Protein AF-A0A662Q1C4-F1 (afdb_monomer_lite)

Foldseek 3Di:
DQDQLPFAADDPPDWFKFAAPPFDDDPNDTDRIDTDDRVLVVLLSVLLVLLLQLLVLLLVLLVVVHDDDLLLLLLLSLLSSVLSLPLLQDDDPDPQQDGDPSLLVSCVSSVVDPDDCVVPVVVSVVVSCCQRNPDCNSVVSCPRSSNVSSPDNSSSVSSVSLQRTAFCARDPPSSNHRVQVQLQVQLVVLLVVCVVVVHDSNVSSLSSSLSNQLQSQCSRPVVPRLVSSLSSQCSSCVVSDDPVSNVSSNVSSNPPD

Radius of gyration: 19.03 Å; chains: 1; bounding box: 41×47×47 Å

pLDDT: mean 90.85, std 8.41, range [37.75, 98.44]

Secondary structure (DSSP, 8-state):
-PPP--PPPB--SS--EEEEEEEEEETTEEEEEEE--HHHHHHHHHHHHHHHHHHHHHHHHHHTT-PPPHHHHHHHHHHHHHHHHHGGGS--SSTTTS--HHHHHHHHHTT---S-TTT-HHHHHHHHHHHHSSTTHHHHHHHSHHHHHHT-HHHHHHHHHHHHH-BS-SSTTGGGSBHHHHHHHHHHHHHHHHHHTT--HHHHHHHHHHHHHTTTTTTTBSTTHHHHHHHHHHHHHTTTS-HHHHHHHHHHHHT--

Structure (mmCIF, N/CA/C/O backbone):
data_AF-A0A662Q1C4-F1
#
_entry.id   AF-A0A662Q1C4-F1
#
loop_
_atom_site.group_PDB
_atom_site.id
_atom_site.type_symbol
_atom_site.label_atom_id
_atom_site.label_alt_id
_atom_site.label_comp_id
_atom_site.label_asym_id
_atom_site.label_entity_id
_atom_site.label_seq_id
_atom_site.pdbx_PDB_ins_code
_atom_site.Cartn_x
_atom_site.Cartn_y
_atom_site.Cartn_z
_atom_site.occupancy
_atom_site.B_iso_or_equiv
_atom_site.auth_seq_id
_atom_site.auth_comp_id
_atom_site.auth_asym_id
_atom_site.auth_atom_id
_atom_site.pdbx_PDB_model_num
ATOM 1 N N . MET A 1 1 ? 14.774 -6.579 16.254 1.00 37.75 1 MET A N 1
ATOM 2 C CA . MET A 1 1 ? 15.510 -6.759 14.983 1.00 37.75 1 MET A CA 1
ATOM 3 C C . MET A 1 1 ? 14.485 -7.086 13.918 1.00 37.75 1 MET A C 1
ATOM 5 O O . MET A 1 1 ? 13.978 -8.199 13.898 1.00 37.75 1 MET A O 1
ATOM 9 N N . THR A 1 2 ? 14.099 -6.107 13.109 1.00 49.38 2 THR A N 1
ATOM 10 C CA . THR A 1 2 ? 13.147 -6.303 12.013 1.00 49.38 2 THR A CA 1
ATOM 11 C C . THR A 1 2 ? 13.839 -7.125 10.930 1.00 49.38 2 THR A C 1
ATOM 13 O O . THR A 1 2 ? 14.855 -6.692 10.391 1.00 49.38 2 THR A O 1
ATOM 16 N N . SER A 1 3 ? 13.346 -8.332 10.647 1.00 60.41 3 SER A N 1
ATOM 17 C CA . SER A 1 3 ? 13.877 -9.162 9.561 1.00 60.41 3 SER A CA 1
ATOM 18 C C . SER A 1 3 ? 13.791 -8.390 8.242 1.00 60.41 3 SER A C 1
ATOM 20 O O . SER A 1 3 ? 12.725 -7.860 7.911 1.00 60.41 3 SER A O 1
ATOM 22 N N . SER A 1 4 ? 14.890 -8.315 7.494 1.00 77.00 4 SER A N 1
ATOM 23 C CA . SER A 1 4 ? 14.909 -7.710 6.161 1.00 77.00 4 SER A CA 1
ATOM 24 C C . SER A 1 4 ? 14.003 -8.476 5.195 1.00 77.00 4 SER A C 1
ATOM 26 O O . SER A 1 4 ? 13.903 -9.700 5.262 1.00 77.00 4 SER A O 1
ATOM 28 N N . LEU A 1 5 ? 13.348 -7.766 4.274 1.00 86.88 5 LEU A N 1
ATOM 29 C CA . LEU A 1 5 ? 12.582 -8.373 3.185 1.00 86.88 5 LEU A CA 1
ATOM 30 C C . LEU A 1 5 ? 13.548 -8.968 2.141 1.00 86.88 5 LEU A C 1
ATOM 32 O O . LEU A 1 5 ? 14.026 -8.270 1.245 1.00 86.88 5 LEU A O 1
ATOM 36 N N . GLU A 1 6 ? 13.842 -10.264 2.253 1.00 84.50 6 GLU A N 1
ATOM 37 C CA . GLU A 1 6 ? 14.818 -10.980 1.411 1.00 84.50 6 GLU A CA 1
ATOM 38 C C . GLU A 1 6 ? 14.226 -11.518 0.094 1.00 84.50 6 GLU A C 1
ATOM 40 O O . GLU A 1 6 ? 14.360 -12.694 -0.251 1.00 84.50 6 GLU A O 1
ATOM 45 N N . LEU A 1 7 ? 13.555 -10.661 -0.678 1.00 90.12 7 LEU A N 1
ATOM 46 C CA . LEU A 1 7 ? 13.079 -11.014 -2.019 1.00 90.12 7 LEU A CA 1
ATOM 47 C C . LEU A 1 7 ? 14.025 -10.474 -3.094 1.00 90.12 7 LEU A C 1
ATOM 49 O O . LEU A 1 7 ? 14.296 -9.274 -3.157 1.00 90.12 7 LEU A O 1
ATOM 53 N N . LYS A 1 8 ? 14.521 -11.371 -3.954 1.00 90.12 8 LYS A N 1
ATOM 54 C CA . LYS A 1 8 ? 15.346 -11.029 -5.123 1.00 90.12 8 LYS A CA 1
ATOM 55 C C . LYS A 1 8 ? 14.468 -10.814 -6.347 1.00 90.12 8 LYS A C 1
ATOM 57 O O . LYS A 1 8 ? 13.489 -11.536 -6.520 1.00 90.12 8 LYS A O 1
ATOM 62 N N . PHE A 1 9 ? 14.869 -9.880 -7.205 1.00 92.12 9 PHE A N 1
ATOM 63 C CA . PHE A 1 9 ? 14.233 -9.704 -8.503 1.00 92.12 9 PHE A CA 1
ATOM 64 C C . PHE A 1 9 ? 14.498 -10.912 -9.409 1.00 92.12 9 PHE A C 1
ATOM 66 O O . PHE A 1 9 ? 15.632 -11.385 -9.514 1.00 92.12 9 PHE A O 1
ATOM 73 N N . ARG A 1 10 ? 13.450 -11.412 -10.061 1.00 92.44 10 ARG A N 1
ATOM 74 C CA . ARG A 1 10 ? 13.498 -12.499 -11.037 1.00 92.44 10 ARG A CA 1
ATOM 75 C C . ARG A 1 10 ? 12.682 -12.107 -12.259 1.00 92.44 10 ARG A C 1
ATOM 77 O O . ARG A 1 10 ? 11.458 -11.993 -12.194 1.00 92.44 10 ARG A O 1
ATOM 84 N N . GLU A 1 11 ? 13.361 -11.932 -13.389 1.00 89.94 11 GLU A N 1
ATOM 85 C CA . GLU A 1 11 ? 12.675 -11.715 -14.659 1.00 89.94 11 GLU A CA 1
ATOM 86 C C . GLU A 1 11 ? 11.849 -12.962 -15.041 1.00 89.94 11 GLU A C 1
ATOM 88 O O . GLU A 1 11 ? 12.294 -14.099 -14.845 1.00 89.94 11 GLU A O 1
ATOM 93 N N . PRO A 1 12 ? 10.665 -12.791 -15.653 1.00 89.31 12 PRO A N 1
ATOM 94 C CA . PRO A 1 12 ? 9.790 -13.885 -16.071 1.00 89.31 12 PRO A CA 1
ATOM 95 C C . PRO A 1 12 ? 10.291 -14.600 -17.343 1.00 89.31 12 PRO A C 1
ATOM 97 O O . PRO A 1 12 ? 9.481 -15.102 -18.123 1.00 89.31 12 PRO A O 1
ATOM 100 N N . GLY A 1 13 ? 11.603 -14.656 -17.584 1.00 89.88 13 GLY A N 1
ATOM 101 C CA . GLY A 1 13 ? 12.217 -15.201 -18.803 1.00 89.88 13 GLY A CA 1
ATOM 102 C C . GLY A 1 13 ? 12.162 -14.275 -20.025 1.00 89.88 13 GLY A C 1
ATOM 103 O O . GLY A 1 13 ? 12.521 -14.698 -21.119 1.00 89.88 13 GLY A O 1
ATOM 104 N N . TYR A 1 14 ? 11.708 -13.035 -19.847 1.00 90.88 14 TYR A N 1
ATOM 105 C CA . TYR A 1 14 ? 11.741 -11.957 -20.833 1.00 90.88 14 TYR A CA 1
ATOM 106 C C . TYR A 1 14 ? 11.812 -10.603 -20.105 1.00 90.88 14 TYR A C 1
ATOM 108 O O . TYR A 1 14 ? 11.403 -10.528 -18.940 1.00 90.88 14 TYR A O 1
ATOM 116 N N . PRO A 1 15 ? 12.302 -9.532 -20.758 1.00 91.75 15 PRO A N 1
ATOM 117 C CA . PRO A 1 15 ? 12.381 -8.219 -20.132 1.00 91.75 15 PRO A CA 1
ATOM 118 C C . PRO A 1 15 ? 10.996 -7.670 -19.779 1.00 91.75 15 PRO A C 1
ATOM 120 O O . PRO A 1 15 ? 10.062 -7.743 -20.580 1.00 91.75 15 PRO A O 1
ATOM 123 N N . VAL A 1 16 ? 10.873 -7.076 -18.594 1.00 94.19 16 VAL A N 1
ATOM 124 C CA . VAL A 1 16 ? 9.636 -6.421 -18.154 1.00 94.19 16 VAL A CA 1
ATOM 125 C C . VAL A 1 16 ? 9.642 -4.968 -18.611 1.00 94.19 16 VAL A C 1
ATOM 127 O O . VAL A 1 16 ? 10.599 -4.235 -18.360 1.00 94.19 16 VAL A O 1
ATOM 130 N N . PHE A 1 17 ? 8.558 -4.541 -19.256 1.00 94.06 17 PHE A N 1
ATOM 131 C CA . PHE A 1 17 ? 8.381 -3.168 -19.717 1.00 94.06 17 PHE A CA 1
ATOM 132 C C . PHE A 1 17 ? 7.123 -2.548 -19.134 1.00 94.06 17 PHE A C 1
ATOM 134 O O . PHE A 1 17 ? 6.048 -3.140 -19.199 1.00 94.06 17 PHE A O 1
ATOM 141 N N . LYS A 1 18 ? 7.246 -1.307 -18.675 1.00 94.75 18 LYS A N 1
ATOM 142 C CA . LYS A 1 18 ? 6.131 -0.403 -18.433 1.00 94.75 18 LYS A CA 1
ATOM 143 C C . LYS A 1 18 ? 5.862 0.407 -19.698 1.00 94.75 18 LYS A C 1
ATOM 145 O O . LYS A 1 18 ? 6.743 1.137 -20.142 1.00 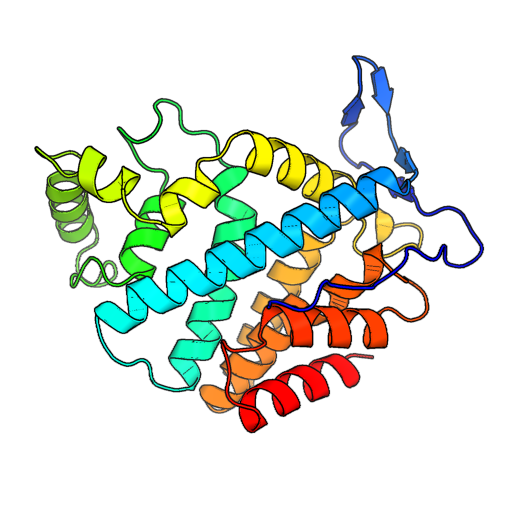94.75 18 LYS A O 1
ATOM 150 N N . GLY A 1 19 ? 4.652 0.312 -20.242 1.00 93.25 19 GLY A N 1
ATOM 151 C CA . GLY A 1 19 ? 4.190 1.216 -21.301 1.00 93.25 19 GLY A CA 1
ATOM 152 C C . GLY A 1 19 ? 3.576 2.499 -20.734 1.00 93.25 19 GLY A C 1
ATOM 153 O O . GLY A 1 19 ? 2.989 2.473 -19.645 1.00 93.25 19 GLY A O 1
ATOM 154 N N . PHE A 1 20 ? 3.671 3.601 -21.474 1.00 92.06 20 PHE A N 1
ATOM 155 C CA . PHE A 1 20 ? 3.078 4.892 -21.125 1.00 92.06 20 PHE A CA 1
ATOM 156 C C . PHE A 1 20 ? 2.020 5.304 -22.161 1.00 92.06 20 PHE A C 1
ATOM 158 O O . PHE A 1 20 ? 2.288 5.307 -23.356 1.00 92.06 20 PHE A O 1
ATOM 165 N N . ILE A 1 21 ? 0.807 5.655 -21.709 1.00 86.44 21 ILE A N 1
ATOM 166 C CA . ILE A 1 21 ? -0.245 6.225 -22.588 1.00 86.44 21 ILE A CA 1
ATOM 167 C C . ILE A 1 21 ? 0.070 7.685 -22.902 1.00 86.44 21 ILE A C 1
ATOM 169 O O . ILE A 1 21 ? -0.126 8.154 -24.018 1.00 86.44 21 ILE A O 1
ATOM 173 N N . VAL A 1 22 ? 0.532 8.409 -21.883 1.00 85.19 22 VAL A N 1
ATOM 174 C CA . VAL A 1 22 ? 1.002 9.785 -22.000 1.00 85.19 22 VAL A CA 1
ATOM 175 C C . VAL A 1 22 ? 2.525 9.731 -22.018 1.00 85.19 22 VAL A C 1
ATOM 177 O O . VAL A 1 22 ? 3.081 9.150 -21.083 1.00 85.19 22 VAL A O 1
ATOM 180 N N . PRO A 1 23 ? 3.199 10.311 -23.027 1.00 80.75 23 PRO A N 1
ATOM 181 C CA . PRO A 1 23 ? 4.646 10.204 -23.144 1.00 80.75 23 PRO A CA 1
ATOM 182 C C . PRO A 1 23 ? 5.352 10.679 -21.871 1.00 80.75 23 PRO A C 1
ATOM 184 O O . PRO A 1 23 ? 5.083 11.777 -21.372 1.00 80.75 23 PRO A O 1
ATOM 187 N N . TYR A 1 24 ? 6.239 9.844 -21.333 1.00 86.81 24 TYR A N 1
ATOM 188 C CA . TYR A 1 24 ? 6.950 10.127 -20.087 1.00 86.81 24 TYR A CA 1
ATOM 189 C C . TYR A 1 24 ? 8.315 10.739 -20.392 1.00 86.81 24 TYR A C 1
ATOM 191 O O . TYR A 1 24 ? 8.921 10.419 -21.412 1.00 86.81 24 TYR A O 1
ATOM 199 N N . ARG A 1 25 ? 8.810 11.636 -19.531 1.00 86.31 25 ARG A N 1
ATOM 200 C CA . ARG A 1 25 ? 10.106 12.294 -19.742 1.00 86.31 25 ARG A CA 1
ATOM 201 C C . ARG A 1 25 ? 11.152 11.803 -18.757 1.00 86.31 25 ARG A C 1
ATOM 203 O O . ARG A 1 25 ? 10.971 11.937 -17.552 1.00 86.31 25 ARG A O 1
ATOM 210 N N . VAL A 1 26 ? 12.277 11.316 -19.273 1.00 83.50 26 VAL A N 1
ATOM 211 C CA . VAL A 1 26 ? 13.442 10.911 -18.474 1.00 83.50 26 VAL A CA 1
ATOM 212 C C . VAL A 1 26 ? 14.668 11.625 -19.020 1.00 83.50 26 VAL A C 1
ATOM 214 O O . VAL A 1 26 ? 14.986 11.501 -20.194 1.00 83.50 26 VAL A O 1
ATOM 217 N N . GLY A 1 27 ? 15.341 12.422 -18.185 1.00 82.88 27 GLY A N 1
ATOM 218 C CA . GLY A 1 27 ? 16.543 13.153 -18.612 1.00 82.88 27 GLY A CA 1
ATOM 219 C C . GLY A 1 27 ? 16.304 14.158 -19.749 1.00 82.88 27 GLY A C 1
ATOM 220 O O . GLY A 1 27 ? 17.232 14.480 -20.478 1.00 82.88 27 GLY A O 1
ATOM 221 N N . GLY A 1 28 ? 15.067 14.638 -19.917 1.00 86.50 28 GLY A N 1
ATOM 222 C CA . GLY A 1 28 ? 14.677 15.534 -21.012 1.00 86.50 28 GLY A CA 1
ATOM 223 C C . GLY A 1 28 ? 14.211 14.821 -22.286 1.00 86.50 28 GLY A C 1
ATOM 224 O O . GLY A 1 28 ? 13.603 15.469 -23.136 1.00 86.50 28 GLY A O 1
ATOM 225 N N . GLU A 1 29 ? 14.405 13.506 -22.391 1.00 90.62 29 GLU A N 1
ATOM 226 C CA . GLU A 1 29 ? 13.944 12.699 -23.521 1.00 90.62 29 GLU A CA 1
ATOM 227 C C . GLU A 1 29 ? 12.539 12.153 -23.283 1.00 90.62 29 GLU A C 1
ATOM 229 O O . GLU A 1 29 ? 12.172 11.813 -22.158 1.00 90.62 29 GLU A O 1
ATOM 234 N N . VAL A 1 30 ? 11.752 12.075 -24.355 1.00 91.69 30 VAL A N 1
ATOM 235 C CA . VAL A 1 30 ? 10.405 11.504 -24.342 1.00 91.69 30 VAL A CA 1
ATOM 236 C C . VAL A 1 30 ? 10.500 10.007 -24.624 1.00 91.69 30 VAL A C 1
ATOM 238 O O . VAL A 1 30 ? 11.091 9.612 -25.626 1.00 91.69 30 VAL A O 1
ATOM 241 N N . ILE A 1 31 ? 9.906 9.187 -23.759 1.00 92.31 31 ILE A N 1
ATOM 242 C CA . ILE A 1 31 ? 9.870 7.729 -23.891 1.00 92.31 31 ILE A CA 1
ATOM 243 C C . ILE A 1 31 ? 8.430 7.201 -23.837 1.00 92.31 31 ILE A C 1
ATOM 245 O O . ILE A 1 31 ? 7.616 7.653 -23.028 1.00 92.31 31 ILE A O 1
ATOM 249 N N . ASP A 1 32 ? 8.141 6.197 -24.668 1.00 91.62 32 ASP A N 1
ATOM 250 C CA . ASP A 1 32 ? 6.830 5.522 -24.725 1.00 91.62 32 ASP A CA 1
ATOM 251 C C . ASP A 1 32 ? 6.783 4.250 -23.869 1.00 91.62 32 ASP A C 1
ATOM 253 O O . ASP A 1 32 ? 5.718 3.782 -23.460 1.00 91.62 32 ASP A O 1
ATOM 257 N N . ALA A 1 33 ? 7.950 3.687 -23.558 1.00 92.62 33 ALA A N 1
ATOM 258 C CA . ALA A 1 33 ? 8.083 2.555 -22.661 1.00 92.62 33 ALA A CA 1
ATOM 259 C C . ALA A 1 33 ? 9.401 2.614 -21.888 1.00 92.62 33 ALA A C 1
ATOM 261 O O . ALA A 1 33 ? 10.421 3.082 -22.394 1.00 92.62 33 ALA A O 1
ATOM 262 N N . LYS A 1 34 ? 9.388 2.083 -20.666 1.00 93.12 34 LYS A N 1
ATOM 263 C CA . LYS A 1 34 ? 10.576 1.899 -19.832 1.00 93.12 34 LYS A CA 1
ATOM 264 C C . LYS A 1 34 ? 10.756 0.424 -19.499 1.00 93.12 34 LYS A C 1
ATOM 266 O O . LYS A 1 34 ? 9.830 -0.222 -19.014 1.00 93.12 34 LYS A O 1
ATOM 271 N N . ARG A 1 35 ? 11.969 -0.096 -19.707 1.00 94.06 35 ARG A N 1
ATOM 272 C CA . ARG A 1 35 ? 12.378 -1.387 -19.142 1.00 94.06 35 ARG A CA 1
ATOM 273 C C . ARG A 1 35 ? 12.545 -1.244 -17.629 1.00 94.06 35 ARG A C 1
ATOM 275 O O . ARG A 1 35 ? 13.159 -0.280 -17.162 1.00 94.06 35 ARG A O 1
ATOM 282 N N . LEU A 1 36 ? 12.004 -2.203 -16.891 1.00 94.38 36 LEU A N 1
ATOM 283 C CA . LEU A 1 36 ? 12.211 -2.314 -15.456 1.00 94.38 36 LEU A CA 1
ATOM 284 C C . LEU A 1 36 ? 13.610 -2.878 -15.180 1.00 94.38 36 LEU A C 1
ATOM 286 O O . LEU A 1 36 ? 14.012 -3.877 -15.778 1.00 94.38 36 LEU A O 1
ATOM 290 N N . GLU A 1 37 ? 14.350 -2.223 -14.296 1.00 94.00 37 GLU A N 1
ATOM 291 C CA . GLU A 1 37 ? 15.721 -2.578 -13.930 1.00 94.00 37 GLU A CA 1
ATOM 292 C C . GLU A 1 37 ? 15.813 -2.897 -12.435 1.00 94.00 37 GLU A C 1
ATOM 294 O O . GLU A 1 37 ? 14.969 -2.490 -11.641 1.00 94.00 37 GLU A O 1
ATOM 299 N N . GLU A 1 38 ? 16.882 -3.572 -12.012 1.00 93.19 38 GLU A N 1
ATOM 300 C CA . GLU A 1 38 ? 17.069 -3.963 -10.607 1.00 93.19 38 GLU A CA 1
ATOM 301 C C . GLU A 1 38 ? 17.069 -2.761 -9.643 1.00 93.19 38 GLU A C 1
ATOM 303 O O . GLU A 1 38 ? 16.520 -2.842 -8.546 1.00 93.19 38 GLU A O 1
ATOM 308 N N . ARG A 1 39 ? 17.572 -1.599 -10.085 1.00 94.75 39 ARG A N 1
ATOM 309 C CA . ARG A 1 39 ? 17.504 -0.335 -9.326 1.00 94.75 39 ARG A CA 1
ATOM 310 C C . ARG A 1 39 ? 16.076 0.157 -9.063 1.00 94.75 39 ARG A C 1
ATOM 312 O O . ARG A 1 39 ? 15.827 0.814 -8.052 1.00 94.75 39 ARG A O 1
ATOM 319 N N . ASP A 1 40 ? 15.142 -0.146 -9.964 1.00 95.50 40 ASP A N 1
ATOM 320 C CA . ASP A 1 40 ? 13.730 0.198 -9.786 1.00 95.50 40 ASP A CA 1
ATOM 321 C C . ASP A 1 40 ? 13.107 -0.712 -8.715 1.00 95.50 40 ASP A C 1
ATOM 323 O O . ASP A 1 40 ? 12.288 -0.260 -7.915 1.00 95.50 40 ASP A O 1
ATOM 327 N N . ILE A 1 41 ? 13.555 -1.971 -8.642 1.00 95.94 41 ILE A N 1
ATOM 328 C CA . ILE A 1 41 ? 13.140 -2.923 -7.603 1.00 95.94 41 ILE A CA 1
ATOM 329 C C . ILE A 1 41 ? 13.725 -2.552 -6.241 1.00 95.94 41 ILE A C 1
ATOM 331 O O . ILE A 1 41 ? 13.029 -2.656 -5.234 1.00 95.94 41 ILE A O 1
ATOM 335 N N . GLU A 1 42 ? 14.967 -2.066 -6.192 1.00 95.88 42 GLU A N 1
ATOM 336 C CA . GLU A 1 42 ? 15.539 -1.529 -4.952 1.00 95.88 42 GLU A CA 1
ATOM 337 C C . GLU A 1 42 ? 14.753 -0.313 -4.462 1.00 95.88 42 GLU A C 1
ATOM 339 O O . GLU A 1 42 ? 14.358 -0.248 -3.300 1.00 95.88 42 GLU A O 1
ATOM 344 N N . THR A 1 43 ? 14.413 0.597 -5.379 1.00 97.00 43 THR A N 1
ATOM 345 C CA . THR A 1 43 ? 13.554 1.747 -5.069 1.00 97.00 43 THR A CA 1
ATOM 346 C C . THR A 1 43 ? 12.206 1.291 -4.506 1.00 97.00 43 THR A C 1
ATOM 348 O O . THR A 1 43 ? 11.746 1.829 -3.501 1.00 97.00 43 THR A O 1
ATOM 351 N N . PHE A 1 44 ? 11.593 0.265 -5.102 1.00 97.62 44 PHE A N 1
ATOM 352 C CA . PHE A 1 44 ? 10.350 -0.314 -4.597 1.00 97.62 44 PHE A CA 1
ATOM 353 C C .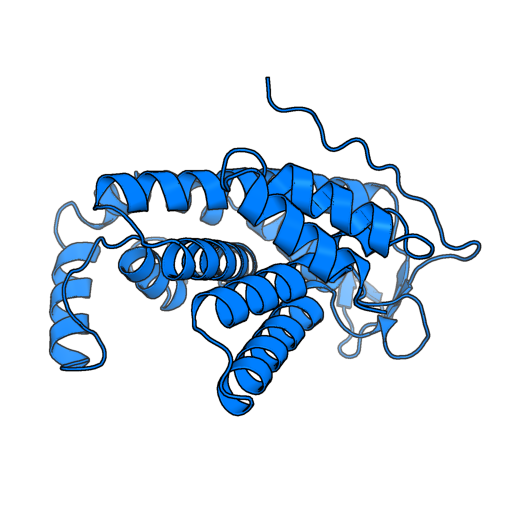 PHE A 1 44 ? 10.509 -0.938 -3.208 1.00 97.62 44 PHE A C 1
ATOM 355 O O . PHE A 1 44 ? 9.651 -0.747 -2.347 1.00 97.62 44 PHE A O 1
ATOM 362 N N . ARG A 1 45 ? 11.617 -1.637 -2.952 1.00 97.31 45 ARG A N 1
ATOM 363 C CA . ARG A 1 45 ? 11.904 -2.215 -1.637 1.00 97.31 45 ARG A CA 1
ATOM 364 C C . ARG A 1 45 ? 12.031 -1.132 -0.568 1.00 97.31 45 ARG A C 1
ATOM 366 O O . ARG A 1 45 ? 11.439 -1.269 0.498 1.00 97.31 45 ARG A O 1
ATOM 373 N N . GLU A 1 46 ? 12.735 -0.043 -0.858 1.00 96.88 46 GLU A N 1
ATOM 374 C CA . GLU A 1 46 ? 12.807 1.118 0.035 1.00 96.88 46 GLU A CA 1
ATOM 375 C C . GLU A 1 46 ? 11.423 1.728 0.300 1.00 96.88 46 GLU A C 1
ATOM 377 O O . GLU A 1 46 ? 11.096 2.041 1.445 1.00 96.88 46 GLU A O 1
ATOM 382 N N . VAL A 1 47 ? 10.576 1.839 -0.730 1.00 97.88 47 VAL A N 1
ATOM 383 C CA . VAL A 1 47 ? 9.185 2.295 -0.577 1.00 97.88 47 VAL A CA 1
ATOM 384 C C . VAL A 1 47 ? 8.392 1.364 0.345 1.00 97.88 47 VAL A C 1
ATOM 386 O O . VAL A 1 47 ? 7.665 1.858 1.203 1.00 97.88 47 VAL A O 1
ATOM 389 N N . LEU A 1 48 ? 8.557 0.041 0.243 1.00 98.06 48 LEU A N 1
ATOM 390 C CA . LEU A 1 48 ? 7.916 -0.915 1.157 1.00 98.06 48 LEU A CA 1
ATOM 391 C C . LEU A 1 48 ? 8.406 -0.761 2.606 1.00 98.06 48 LEU A C 1
ATOM 393 O O . LEU A 1 48 ? 7.589 -0.816 3.524 1.00 98.06 48 LEU A O 1
ATOM 397 N N . TYR A 1 49 ? 9.705 -0.518 2.826 1.00 97.38 49 TYR A N 1
ATOM 398 C CA . TYR A 1 49 ? 10.249 -0.195 4.156 1.00 97.38 49 TYR A CA 1
ATOM 399 C C . TYR A 1 49 ? 9.579 1.035 4.763 1.00 97.38 49 TYR A C 1
ATOM 401 O O . TYR A 1 49 ? 9.082 0.967 5.888 1.00 97.38 49 TYR A O 1
ATOM 409 N N . ARG A 1 50 ? 9.493 2.124 3.995 1.00 97.88 50 ARG A N 1
ATOM 410 C CA . ARG A 1 50 ? 8.842 3.364 4.438 1.00 97.88 50 ARG A CA 1
ATOM 411 C C . ARG A 1 50 ? 7.335 3.193 4.625 1.00 97.88 50 ARG A C 1
ATOM 413 O O . ARG A 1 50 ? 6.773 3.805 5.525 1.00 97.88 50 ARG A O 1
ATOM 420 N N . MET A 1 51 ? 6.691 2.336 3.829 1.00 98.38 51 MET A N 1
ATOM 421 C CA . MET A 1 51 ? 5.273 2.003 3.986 1.00 98.38 51 MET A CA 1
ATOM 422 C C . MET A 1 51 ? 5.022 1.287 5.309 1.00 98.38 51 MET A C 1
ATOM 424 O O . MET A 1 51 ? 4.125 1.678 6.047 1.00 98.38 51 MET A O 1
ATOM 428 N N . ARG A 1 52 ? 5.822 0.262 5.630 1.00 97.81 52 ARG A N 1
ATOM 429 C CA . ARG A 1 52 ? 5.697 -0.465 6.899 1.00 97.81 52 ARG A CA 1
ATOM 430 C C . ARG A 1 52 ? 5.905 0.465 8.092 1.00 97.81 52 ARG A C 1
ATOM 432 O O . ARG A 1 52 ? 5.104 0.434 9.019 1.00 97.81 52 ARG A O 1
ATOM 439 N N . GLU A 1 53 ? 6.952 1.289 8.046 1.00 97.62 53 GLU A N 1
ATOM 440 C CA . GLU A 1 53 ? 7.228 2.305 9.068 1.00 97.62 53 GLU A CA 1
ATOM 441 C C . GLU A 1 53 ? 6.023 3.238 9.238 1.00 97.62 53 GLU A C 1
ATOM 443 O O . GLU A 1 53 ? 5.485 3.354 10.332 1.00 97.62 53 GLU A O 1
ATOM 448 N N . PHE A 1 54 ? 5.519 3.816 8.146 1.00 98.25 54 PHE A N 1
ATOM 449 C CA . PHE A 1 54 ? 4.369 4.716 8.182 1.00 98.25 54 PHE A CA 1
ATOM 450 C C . PHE A 1 54 ? 3.106 4.065 8.758 1.00 98.25 54 PHE A C 1
ATOM 452 O O . PHE A 1 54 ? 2.446 4.660 9.604 1.00 98.25 54 PHE A O 1
ATOM 459 N N . VAL A 1 55 ? 2.760 2.854 8.313 1.00 98.31 55 VAL A N 1
ATOM 460 C CA . VAL A 1 55 ? 1.562 2.147 8.789 1.00 98.31 55 VAL A CA 1
ATOM 461 C C . VAL A 1 55 ? 1.685 1.819 10.279 1.00 98.31 55 VAL A C 1
ATOM 463 O O . VAL A 1 55 ? 0.711 1.993 11.009 1.00 98.31 55 VAL A O 1
ATOM 466 N N . SER A 1 56 ? 2.870 1.398 10.734 1.00 97.56 56 SER A N 1
ATOM 467 C CA . SER A 1 56 ? 3.144 1.151 12.155 1.00 97.56 56 SER A CA 1
ATOM 468 C C . SER A 1 56 ? 2.961 2.422 12.980 1.00 97.56 56 SER A C 1
ATOM 470 O O . SER A 1 56 ? 2.207 2.420 13.946 1.00 97.56 56 SER A O 1
ATOM 472 N N . GLU A 1 57 ? 3.576 3.526 12.555 1.00 97.12 57 GLU A N 1
ATOM 473 C CA . GLU A 1 57 ? 3.483 4.816 13.245 1.00 97.12 57 GLU A CA 1
ATOM 474 C C . GLU A 1 57 ? 2.044 5.354 13.261 1.00 97.12 57 GLU A C 1
ATOM 476 O O . GLU A 1 57 ? 1.593 5.901 14.264 1.00 97.12 57 GLU A O 1
ATOM 481 N N . CYS A 1 58 ? 1.282 5.174 12.176 1.00 96.50 58 CYS A N 1
ATOM 482 C CA . CYS A 1 58 ? -0.138 5.522 12.154 1.00 96.50 58 CYS A CA 1
ATOM 483 C C . CYS A 1 58 ? -0.936 4.716 13.180 1.00 96.50 58 CYS A C 1
ATOM 485 O O . CYS A 1 58 ? -1.795 5.278 13.860 1.00 96.50 58 CYS A O 1
ATOM 487 N N . LEU A 1 59 ? -0.688 3.408 13.257 1.00 95.88 59 LEU A N 1
ATOM 488 C CA . LEU A 1 59 ? -1.407 2.531 14.169 1.00 95.88 59 LEU A CA 1
ATOM 489 C C . LEU A 1 59 ? -1.070 2.866 15.624 1.00 95.88 59 LEU A C 1
ATOM 491 O O . LEU A 1 59 ? -1.991 2.985 16.424 1.00 95.88 59 LEU A O 1
ATOM 495 N N . ASP A 1 60 ? 0.202 3.096 15.945 1.00 94.62 60 ASP A N 1
ATOM 496 C CA . ASP A 1 60 ? 0.637 3.506 17.284 1.00 94.62 60 ASP A CA 1
ATOM 497 C C . ASP A 1 60 ? -0.047 4.815 17.714 1.00 94.62 60 ASP A C 1
ATOM 499 O O . ASP A 1 60 ? -0.698 4.866 18.757 1.00 94.62 60 ASP A O 1
ATOM 503 N N . GLU A 1 61 ? -0.007 5.846 16.861 1.00 93.12 61 GLU A N 1
ATOM 504 C CA . GLU A 1 61 ? -0.658 7.144 17.106 1.00 93.12 61 GLU A CA 1
ATOM 505 C C . GLU A 1 61 ? -2.179 7.037 17.300 1.00 93.12 61 GLU A C 1
ATOM 507 O O . GLU A 1 61 ? -2.779 7.797 18.072 1.00 93.12 61 GLU A O 1
ATOM 512 N N . ARG A 1 62 ? -2.825 6.110 16.582 1.00 92.25 62 ARG A N 1
ATOM 513 C CA . ARG A 1 62 ? -4.262 5.857 16.714 1.00 92.25 62 ARG A CA 1
ATOM 514 C C . ARG A 1 62 ? -4.579 5.099 17.998 1.00 92.25 62 ARG A C 1
ATOM 516 O O . ARG A 1 62 ? -5.548 5.447 18.670 1.00 92.25 62 ARG A O 1
ATOM 523 N N . MET A 1 63 ? -3.763 4.109 18.350 1.00 89.44 63 MET A N 1
ATOM 524 C CA . MET A 1 63 ? -3.934 3.290 19.551 1.00 89.44 63 MET A CA 1
ATOM 525 C C . MET A 1 63 ? -3.695 4.086 20.843 1.00 89.44 63 MET A C 1
ATOM 527 O O . MET A 1 63 ? -4.336 3.811 21.856 1.00 89.44 63 MET A O 1
ATOM 531 N N . GLU A 1 64 ? -2.856 5.128 20.807 1.00 85.88 64 GLU A N 1
ATOM 532 C CA . GLU A 1 64 ? -2.748 6.121 21.891 1.00 85.88 64 GLU A CA 1
ATOM 533 C C . GLU A 1 64 ? -4.072 6.862 22.150 1.00 85.88 64 GLU A C 1
ATOM 535 O O . GLU A 1 64 ? -4.339 7.293 23.271 1.00 85.88 64 GLU A O 1
ATOM 540 N N . SER A 1 65 ? -4.918 6.985 21.123 1.00 76.31 65 SER A N 1
ATOM 541 C CA . SER A 1 65 ? -6.210 7.680 21.193 1.00 76.31 65 SER A CA 1
ATOM 542 C C . SER A 1 65 ? -7.377 6.746 21.554 1.00 76.31 65 SER A C 1
ATOM 544 O O . SER A 1 65 ? -8.500 7.216 21.733 1.00 76.31 65 SER A O 1
ATOM 546 N N . GLY A 1 66 ? -7.145 5.431 21.663 1.00 81.31 66 GLY A N 1
ATOM 547 C CA . GLY A 1 66 ? -8.159 4.444 22.040 1.00 81.31 66 GLY A CA 1
ATOM 548 C C . GLY A 1 66 ? -7.952 3.068 21.403 1.00 81.31 66 GLY A C 1
ATOM 549 O O . GLY A 1 66 ? -7.072 2.863 20.576 1.00 81.31 66 GLY A O 1
ATOM 550 N N . GLN A 1 67 ? -8.786 2.100 21.785 1.00 83.62 67 GLN A N 1
ATOM 551 C CA . GLN A 1 67 ? -8.771 0.769 21.173 1.00 83.62 67 GLN A CA 1
ATOM 552 C C . GLN A 1 67 ? -9.599 0.750 19.886 1.00 83.62 67 GLN A C 1
ATOM 554 O O . GLN A 1 67 ? -10.683 1.328 19.829 1.00 83.62 67 GLN A O 1
ATOM 559 N N . LEU A 1 68 ? -9.097 0.040 18.877 1.00 88.81 68 LEU A N 1
ATOM 560 C CA . LEU A 1 68 ? -9.852 -0.313 17.679 1.00 88.81 68 LEU A CA 1
ATOM 561 C C . LEU A 1 68 ? -10.389 -1.733 17.817 1.00 88.81 68 LEU A C 1
ATOM 563 O O . LEU A 1 68 ? -9.668 -2.630 18.267 1.00 88.81 68 LEU A O 1
ATOM 567 N N . ASP A 1 69 ? -11.630 -1.950 17.391 1.00 93.00 69 ASP A N 1
ATOM 568 C CA . ASP A 1 69 ? -12.105 -3.311 17.182 1.00 93.00 69 ASP A CA 1
ATOM 569 C C . ASP A 1 69 ? -11.359 -3.977 16.001 1.00 93.00 69 ASP A C 1
ATOM 571 O O . ASP A 1 69 ? -10.707 -3.294 15.202 1.00 93.00 69 ASP A O 1
ATOM 575 N N . PRO A 1 70 ? -11.414 -5.316 15.872 1.00 93.81 70 PRO A N 1
ATOM 576 C CA . PRO A 1 70 ? -10.654 -6.031 14.848 1.00 93.81 70 PRO A CA 1
ATOM 577 C C . PRO A 1 70 ? -10.963 -5.618 13.400 1.00 93.81 70 PRO A C 1
ATOM 579 O O . PRO A 1 70 ? -10.056 -5.600 12.566 1.00 93.81 70 PRO A O 1
ATOM 582 N N . ALA A 1 71 ? -12.220 -5.302 13.074 1.00 95.94 71 ALA A N 1
ATOM 583 C CA . ALA A 1 71 ? -12.593 -4.909 11.716 1.00 95.94 71 ALA A CA 1
ATOM 584 C C . ALA A 1 71 ? -12.079 -3.498 11.411 1.00 95.94 71 ALA A C 1
ATOM 586 O O . ALA A 1 71 ? -11.441 -3.287 10.376 1.00 95.94 71 ALA A O 1
ATOM 587 N N . ASP A 1 72 ? -12.273 -2.571 12.347 1.00 94.81 72 ASP A N 1
ATOM 588 C CA . ASP A 1 72 ? -11.811 -1.192 12.216 1.00 94.81 72 ASP A CA 1
ATOM 589 C C . ASP A 1 72 ? -10.281 -1.101 12.183 1.00 94.81 72 ASP A C 1
ATOM 591 O O . ASP A 1 72 ? -9.731 -0.294 11.440 1.00 94.81 72 ASP A O 1
ATOM 595 N N . LYS A 1 73 ? -9.566 -1.977 12.900 1.00 96.38 73 LYS A N 1
ATOM 596 C CA . LYS A 1 73 ? -8.101 -2.075 12.825 1.00 96.38 73 LYS A CA 1
ATOM 597 C C . LYS A 1 73 ? -7.608 -2.481 11.432 1.00 96.38 73 LYS A C 1
ATOM 599 O O . LYS A 1 73 ? -6.644 -1.906 10.926 1.00 96.38 73 LYS A O 1
ATOM 604 N N . LEU A 1 74 ? -8.248 -3.468 10.806 1.00 97.50 74 LEU A N 1
ATOM 605 C CA . LEU A 1 74 ? -7.888 -3.926 9.458 1.00 97.50 74 LEU A CA 1
ATOM 606 C C . LEU A 1 74 ? -8.202 -2.868 8.396 1.00 97.50 74 LEU A C 1
ATOM 608 O O . LEU A 1 74 ? -7.373 -2.624 7.517 1.00 97.50 74 LEU A O 1
ATOM 612 N N . ASP A 1 75 ? -9.367 -2.222 8.500 1.00 96.62 75 ASP A N 1
ATOM 613 C CA . ASP A 1 75 ? -9.726 -1.090 7.645 1.00 96.62 75 ASP A CA 1
ATOM 614 C C . ASP A 1 75 ? -8.736 0.065 7.830 1.00 96.62 75 ASP A C 1
ATOM 616 O O . ASP A 1 75 ? -8.217 0.585 6.844 1.00 96.62 75 ASP A O 1
ATOM 620 N N . PHE A 1 76 ? -8.378 0.383 9.077 1.00 96.94 76 PHE A N 1
ATOM 621 C CA . PHE A 1 76 ? -7.409 1.423 9.398 1.00 96.94 76 PHE A CA 1
ATOM 622 C C . PHE A 1 76 ? -6.058 1.183 8.721 1.00 96.94 76 PHE A C 1
ATOM 624 O O . PHE A 1 76 ? -5.516 2.099 8.103 1.00 96.94 76 PHE A O 1
ATOM 631 N N . ILE A 1 77 ? -5.539 -0.047 8.783 1.00 98.06 77 ILE A N 1
ATOM 632 C CA . ILE A 1 77 ? -4.288 -0.432 8.117 1.00 98.06 77 ILE A CA 1
ATOM 633 C C . ILE A 1 77 ? -4.407 -0.272 6.595 1.00 98.06 77 ILE A C 1
ATOM 635 O O . ILE A 1 77 ? -3.504 0.283 5.963 1.00 98.06 77 ILE A O 1
ATOM 639 N N . ALA A 1 78 ? -5.511 -0.731 5.996 1.00 97.88 78 ALA A N 1
ATOM 640 C CA . ALA A 1 78 ? -5.743 -0.589 4.560 1.00 97.88 78 ALA A CA 1
ATOM 641 C C . ALA A 1 78 ? -5.790 0.891 4.135 1.00 97.88 78 ALA A C 1
ATOM 643 O O . ALA A 1 78 ? -5.172 1.265 3.136 1.00 97.88 78 ALA A O 1
ATOM 644 N N . ASP A 1 79 ? -6.461 1.740 4.913 1.00 97.50 79 ASP A N 1
ATOM 645 C CA . ASP A 1 79 ? -6.526 3.186 4.696 1.00 97.50 79 ASP A CA 1
ATOM 646 C C . ASP A 1 79 ? -5.160 3.863 4.856 1.00 97.50 79 ASP A C 1
ATOM 648 O O . ASP A 1 79 ? -4.779 4.681 4.016 1.00 97.50 79 ASP A O 1
ATOM 652 N N . SER A 1 80 ? -4.361 3.473 5.853 1.00 98.25 80 SER A N 1
ATOM 653 C CA . SER A 1 80 ? -2.987 3.961 6.008 1.00 98.25 80 SER A CA 1
ATOM 654 C C . SER A 1 80 ? -2.118 3.617 4.796 1.00 98.25 80 SER A C 1
ATOM 656 O O . SER A 1 80 ? -1.366 4.468 4.322 1.00 98.25 80 SER A O 1
ATOM 658 N N . ILE A 1 81 ? -2.253 2.417 4.221 1.00 98.44 81 ILE A N 1
ATOM 659 C CA . ILE A 1 81 ? -1.546 2.061 2.981 1.00 98.44 81 ILE A CA 1
ATOM 660 C C . ILE A 1 81 ? -1.971 2.989 1.832 1.00 98.44 81 ILE A C 1
ATOM 662 O O . ILE A 1 81 ? -1.117 3.502 1.107 1.00 98.44 81 ILE A O 1
ATOM 666 N N . VAL A 1 82 ? -3.270 3.265 1.674 1.00 97.38 82 VAL A N 1
ATOM 667 C CA . VAL A 1 82 ? -3.761 4.195 0.639 1.00 97.38 82 VAL A CA 1
ATOM 668 C C . VAL A 1 82 ? -3.203 5.601 0.847 1.00 97.38 82 VAL A C 1
ATOM 670 O O . VAL A 1 82 ? -2.745 6.227 -0.111 1.00 97.38 82 VAL A O 1
ATOM 673 N N . LEU A 1 83 ? -3.212 6.097 2.085 1.00 97.19 83 LEU A N 1
ATOM 674 C CA . LEU A 1 83 ? -2.700 7.422 2.421 1.00 97.19 83 LEU A CA 1
ATOM 675 C C . LEU A 1 83 ? -1.208 7.540 2.118 1.00 97.19 83 LEU A C 1
ATOM 677 O O . LEU A 1 83 ? -0.797 8.508 1.475 1.00 97.19 83 LEU A O 1
ATOM 681 N N . PHE A 1 84 ? -0.423 6.526 2.480 1.00 97.81 84 PHE A N 1
ATOM 682 C CA . PHE A 1 84 ? 0.995 6.445 2.142 1.00 97.81 84 PHE A CA 1
ATOM 683 C C . PHE A 1 84 ? 1.234 6.496 0.629 1.00 97.81 84 PHE A C 1
ATOM 685 O O . PHE A 1 84 ? 2.116 7.210 0.162 1.00 97.81 84 PHE A O 1
ATOM 692 N N . LEU A 1 85 ? 0.428 5.773 -0.155 1.00 96.62 85 LEU A N 1
ATOM 693 C CA . LEU A 1 85 ? 0.560 5.729 -1.614 1.00 96.62 85 LEU A CA 1
ATOM 694 C C . LEU A 1 85 ? 0.122 7.028 -2.311 1.00 96.62 85 LEU A C 1
ATOM 696 O O . LEU A 1 85 ? 0.444 7.223 -3.484 1.00 96.62 85 LEU A O 1
ATOM 700 N N . ARG A 1 86 ? -0.642 7.899 -1.639 1.00 94.88 86 ARG A N 1
ATOM 701 C CA . ARG A 1 86 ? -1.282 9.071 -2.262 1.00 94.88 86 ARG A CA 1
ATOM 702 C C . ARG A 1 86 ? -0.701 10.393 -1.792 1.00 94.88 86 ARG A C 1
ATOM 704 O O . ARG A 1 86 ? -0.441 11.246 -2.635 1.00 94.88 86 ARG A O 1
ATOM 711 N N . ILE A 1 87 ? -0.501 10.581 -0.489 1.00 94.44 87 ILE A N 1
ATOM 712 C CA . ILE A 1 87 ? -0.114 11.884 0.066 1.00 94.44 87 ILE A CA 1
ATOM 713 C C . ILE A 1 87 ? 1.222 12.392 -0.497 1.00 94.44 87 ILE A C 1
ATOM 715 O O . ILE A 1 87 ? 1.237 13.536 -0.953 1.00 94.44 87 ILE A O 1
ATOM 719 N N . PRO A 1 88 ? 2.311 11.596 -0.557 1.00 93.94 88 PRO A N 1
ATOM 720 C CA . PRO A 1 88 ? 3.597 12.091 -1.057 1.00 93.94 88 PRO A CA 1
ATOM 721 C C . PRO A 1 88 ? 3.560 12.511 -2.538 1.00 93.94 88 PRO A C 1
ATOM 723 O O . PRO A 1 88 ? 4.393 13.293 -2.988 1.00 93.94 88 PRO A O 1
ATOM 726 N N . LEU A 1 89 ? 2.571 12.030 -3.304 1.00 92.31 89 LEU A N 1
ATOM 727 C CA . LEU A 1 89 ? 2.379 12.384 -4.716 1.00 92.31 89 LEU A CA 1
ATOM 728 C C . LEU A 1 89 ? 1.596 13.693 -4.915 1.00 92.31 89 LEU A C 1
ATOM 730 O O . LEU A 1 89 ? 1.500 14.184 -6.040 1.00 92.31 89 LEU A O 1
ATOM 734 N N . ILE A 1 90 ? 1.020 14.266 -3.853 1.00 89.38 90 ILE A N 1
ATOM 735 C CA . ILE A 1 90 ? 0.254 15.514 -3.916 1.00 89.38 90 ILE A CA 1
ATOM 736 C C . ILE A 1 90 ? 1.133 16.651 -3.400 1.00 89.38 90 ILE A C 1
ATOM 738 O O . ILE A 1 90 ? 1.409 16.758 -2.206 1.00 89.38 90 ILE A O 1
ATOM 742 N N . ARG A 1 91 ? 1.556 17.534 -4.308 1.00 78.69 91 ARG A N 1
ATOM 743 C CA . ARG A 1 91 ? 2.361 18.707 -3.949 1.00 78.69 91 ARG A CA 1
ATOM 744 C C . ARG A 1 91 ? 1.503 19.761 -3.254 1.00 78.69 91 ARG A C 1
ATOM 746 O O . ARG A 1 91 ? 0.453 20.151 -3.762 1.00 78.69 91 ARG A O 1
ATOM 753 N N . GLU A 1 92 ? 1.983 20.251 -2.119 1.00 76.81 92 GLU A N 1
ATOM 754 C CA . GLU A 1 92 ? 1.392 21.394 -1.426 1.00 76.81 92 GLU A CA 1
ATOM 755 C C . GLU A 1 92 ? 1.974 22.697 -1.981 1.00 76.81 92 GLU A C 1
ATOM 757 O O . GLU A 1 92 ? 3.197 22.814 -2.062 1.00 76.81 92 GLU A O 1
ATOM 762 N N . PRO A 1 93 ? 1.141 23.699 -2.320 1.00 70.69 93 PRO A N 1
ATOM 763 C CA . PRO A 1 93 ? 1.640 25.017 -2.707 1.00 70.69 93 PRO A CA 1
ATOM 764 C C . PRO A 1 93 ? 2.471 25.677 -1.598 1.00 70.69 93 PRO A C 1
ATOM 766 O O . PRO A 1 93 ? 3.453 26.355 -1.883 1.00 70.69 93 PRO A O 1
ATOM 769 N N . ILE A 1 94 ? 2.075 25.471 -0.334 1.00 70.06 94 ILE A N 1
ATOM 770 C CA . ILE A 1 94 ? 2.778 25.955 0.859 1.00 70.06 94 ILE A CA 1
ATOM 771 C C . ILE A 1 94 ? 2.731 24.851 1.923 1.00 70.06 94 ILE A C 1
ATOM 773 O O . ILE A 1 94 ? 1.704 24.639 2.575 1.00 70.06 94 ILE A O 1
ATOM 777 N N . ALA A 1 95 ? 3.845 24.136 2.084 1.00 66.38 95 ALA A N 1
ATOM 778 C CA . ALA A 1 95 ? 3.927 22.969 2.955 1.00 66.38 95 ALA A CA 1
ATOM 779 C C . ALA A 1 95 ? 3.539 23.293 4.408 1.00 66.38 95 ALA A C 1
ATOM 781 O O . ALA A 1 95 ? 4.062 24.225 5.023 1.00 66.38 95 ALA A O 1
ATOM 782 N N . SER A 1 96 ? 2.652 22.475 4.984 1.00 61.44 96 SER A N 1
ATOM 783 C CA . SER A 1 96 ? 2.207 22.566 6.392 1.00 61.44 96 SER A CA 1
ATOM 784 C C . SER A 1 96 ? 1.512 23.873 6.821 1.00 61.44 96 SER A C 1
ATOM 786 O O . SER A 1 96 ? 1.257 24.044 8.009 1.00 61.44 96 SER A O 1
ATOM 788 N N . VAL A 1 97 ? 1.218 24.800 5.903 1.00 67.12 97 VAL A N 1
ATOM 789 C CA . VAL A 1 97 ? 0.397 25.996 6.193 1.00 67.12 97 VAL A CA 1
ATOM 790 C C . VAL A 1 97 ? -1.053 25.746 5.790 1.00 67.12 97 VAL A C 1
ATOM 792 O O . VAL A 1 97 ? -1.972 26.084 6.530 1.00 67.12 9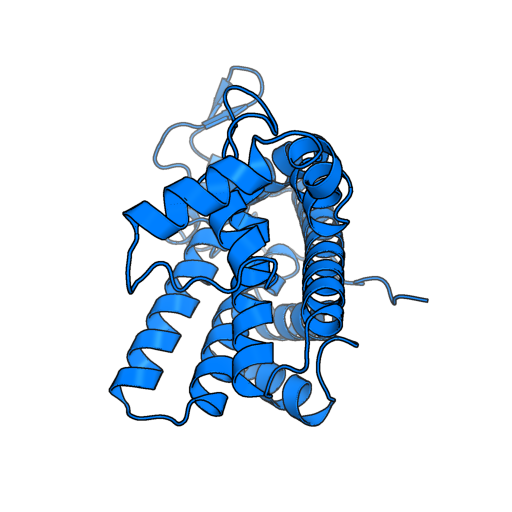7 VAL A O 1
ATOM 795 N N . ALA A 1 98 ? -1.247 25.099 4.641 1.00 73.12 98 ALA A N 1
ATOM 796 C CA . ALA A 1 98 ? -2.542 24.654 4.148 1.00 73.12 98 ALA A CA 1
ATOM 797 C C . ALA A 1 98 ? -2.439 23.157 3.800 1.00 73.12 98 ALA A C 1
ATOM 799 O O . ALA A 1 98 ? -2.004 22.827 2.693 1.00 73.12 98 ALA A O 1
ATOM 800 N N . PRO A 1 99 ? -2.757 22.244 4.740 1.00 77.38 99 PRO A N 1
ATOM 801 C CA . PRO A 1 99 ? -2.667 20.811 4.479 1.00 77.38 99 PRO A CA 1
ATOM 802 C C . PRO A 1 99 ? -3.598 20.409 3.332 1.00 77.38 99 PRO A C 1
ATOM 804 O O . PRO A 1 99 ? -4.727 20.897 3.231 1.00 77.38 99 PRO A O 1
ATOM 807 N N . THR A 1 100 ? -3.150 19.486 2.479 1.00 84.25 100 THR A N 1
ATOM 808 C CA . THR A 1 100 ? -4.034 18.907 1.449 1.00 84.25 100 THR A CA 1
ATOM 809 C C . THR A 1 100 ? -5.230 18.186 2.082 1.00 84.25 100 THR A C 1
ATOM 811 O O . THR A 1 100 ? -5.086 17.642 3.180 1.00 84.25 100 THR A O 1
ATOM 814 N N . PRO A 1 101 ? -6.368 18.042 1.373 1.00 85.25 101 PRO A N 1
ATOM 815 C CA . PRO A 1 101 ? -7.500 17.246 1.854 1.00 85.25 101 PRO A CA 1
ATOM 816 C C . PRO A 1 101 ? -7.121 15.830 2.314 1.00 85.25 101 PRO A C 1
ATOM 818 O O . PRO A 1 101 ? -7.706 15.316 3.259 1.00 85.25 101 PRO A O 1
ATOM 821 N N . MET A 1 102 ? -6.100 15.212 1.708 1.00 88.88 102 MET A N 1
ATOM 822 C CA . MET A 1 102 ? -5.614 13.894 2.132 1.00 88.88 102 MET A CA 1
ATOM 823 C C . MET A 1 102 ? -4.863 13.935 3.469 1.00 88.88 102 MET A C 1
ATOM 825 O O . MET A 1 102 ? -4.997 13.011 4.263 1.00 88.88 102 MET A O 1
ATOM 829 N N . LYS A 1 103 ? -4.112 15.005 3.764 1.00 88.31 103 LYS A N 1
ATOM 830 C CA . LYS A 1 103 ? -3.500 15.198 5.091 1.00 88.31 103 LYS A CA 1
ATOM 831 C C . LYS A 1 103 ? -4.546 15.539 6.156 1.00 88.31 103 LYS A C 1
ATOM 833 O O . LYS A 1 103 ? -4.407 15.096 7.292 1.00 88.31 103 LYS A O 1
ATOM 838 N N . ILE A 1 104 ? -5.604 16.268 5.786 1.00 85.81 104 ILE A N 1
ATOM 839 C CA . ILE A 1 104 ? -6.777 16.495 6.650 1.00 85.81 104 ILE A CA 1
ATOM 840 C C . ILE A 1 104 ? -7.429 15.154 6.993 1.00 85.81 104 ILE A C 1
ATOM 842 O O . ILE A 1 104 ? -7.595 14.830 8.167 1.00 85.81 104 ILE A O 1
ATOM 846 N N . TYR A 1 105 ? -7.723 14.345 5.973 1.00 88.69 105 TYR A N 1
ATOM 847 C CA . TYR A 1 105 ? -8.282 13.011 6.161 1.00 88.69 105 TYR A CA 1
ATOM 848 C C . TYR A 1 105 ? -7.360 12.119 6.996 1.00 88.69 105 TYR A C 1
ATOM 850 O O . TYR A 1 105 ? -7.844 11.429 7.880 1.00 88.69 105 TYR A O 1
ATOM 858 N N . MET A 1 106 ? -6.038 12.184 6.805 1.00 91.69 106 MET A N 1
ATOM 859 C CA . MET A 1 106 ? -5.090 11.446 7.643 1.00 91.69 106 MET A CA 1
ATOM 860 C C . MET A 1 106 ? -5.184 11.842 9.121 1.00 91.69 106 MET A C 1
ATOM 862 O O . MET A 1 106 ? -5.186 10.968 9.977 1.00 91.69 106 MET A O 1
ATOM 866 N N . LEU A 1 107 ? -5.283 13.131 9.450 1.00 89.25 107 LEU A N 1
ATOM 867 C CA . LEU A 1 107 ? -5.426 13.561 10.846 1.00 89.25 107 LEU A CA 1
ATOM 868 C C . LEU A 1 107 ? -6.746 13.103 11.473 1.00 89.25 107 LEU A C 1
ATOM 870 O O . LEU A 1 107 ? -6.765 12.710 12.640 1.00 89.25 107 LEU A O 1
ATOM 874 N N . TYR A 1 108 ? -7.831 13.152 10.699 1.00 87.50 108 TYR A N 1
ATOM 875 C CA . TYR A 1 108 ? -9.116 12.590 11.104 1.00 87.50 108 TYR A CA 1
ATOM 876 C C . TYR A 1 108 ? -9.004 11.076 11.331 1.00 87.50 108 TYR A C 1
ATOM 878 O O . TYR A 1 108 ? -9.406 10.580 12.378 1.00 87.50 108 TYR A O 1
ATOM 886 N N . HIS A 1 109 ? -8.363 10.362 10.401 1.00 89.19 109 HIS A N 1
ATOM 887 C CA . HIS A 1 109 ? -8.113 8.921 10.471 1.00 89.19 109 HIS A CA 1
ATOM 888 C C . HIS A 1 109 ? -7.326 8.539 11.728 1.00 89.19 109 HIS A C 1
ATOM 890 O O . HIS A 1 109 ? -7.693 7.606 12.433 1.00 89.19 109 HIS A O 1
ATOM 896 N N . LEU A 1 110 ? -6.302 9.324 12.078 1.00 91.50 110 LEU A N 1
ATOM 897 C CA . LEU A 1 110 ? -5.519 9.178 13.312 1.00 91.50 110 LEU A CA 1
ATOM 898 C C . LEU A 1 110 ? -6.320 9.468 14.597 1.00 91.50 110 LEU A C 1
ATOM 900 O O . LEU A 1 110 ? -5.796 9.275 15.691 1.00 91.50 110 LEU A O 1
ATOM 904 N N . GLY A 1 111 ? -7.570 9.927 14.494 1.00 87.00 111 GLY A N 1
ATOM 905 C CA . GLY A 1 111 ? -8.416 10.251 15.640 1.00 87.00 111 GLY A CA 1
ATOM 906 C C . GLY A 1 111 ? -8.017 11.536 16.356 1.00 87.00 111 GLY A C 1
ATOM 907 O O . GLY A 1 111 ? -8.269 11.669 17.547 1.00 87.00 111 GLY A O 1
ATOM 908 N N . LYS A 1 112 ? -7.372 12.484 15.664 1.00 83.75 112 LYS A N 1
ATOM 909 C CA . LYS A 1 112 ? -7.001 13.782 16.260 1.00 83.75 112 LYS A CA 1
ATOM 910 C C . LYS A 1 112 ? -8.170 14.788 16.279 1.00 83.75 112 LYS A C 1
ATOM 912 O O . LYS A 1 112 ? -7.997 15.932 16.711 1.00 83.75 112 LYS A O 1
ATOM 917 N N . PHE A 1 113 ? -9.338 14.363 15.798 1.00 79.19 113 PHE A N 1
ATOM 918 C CA . PHE A 1 113 ? -10.577 15.130 15.694 1.00 79.19 113 PHE A CA 1
ATOM 919 C C . PHE A 1 113 ? -11.758 14.228 16.056 1.00 79.19 113 PHE A C 1
ATOM 921 O O . PHE A 1 113 ? -11.838 13.103 15.563 1.00 79.19 113 PHE A O 1
ATOM 928 N N . ASP A 1 114 ? -12.651 14.732 16.905 1.00 74.75 114 ASP A N 1
ATOM 929 C CA . ASP A 1 114 ? -13.833 14.002 17.389 1.00 74.75 114 ASP A CA 1
ATOM 930 C C . ASP A 1 114 ? -15.081 14.332 16.554 1.00 74.75 114 ASP A C 1
ATOM 932 O O . ASP A 1 114 ? -16.099 13.642 16.608 1.00 74.75 114 ASP A O 1
ATOM 936 N N . GLU A 1 115 ? -15.017 15.411 15.777 1.00 78.94 115 GLU A N 1
ATOM 937 C CA . GLU A 1 115 ? -16.110 15.904 14.960 1.00 78.94 115 GLU A CA 1
ATOM 938 C C . GLU A 1 115 ? -16.386 14.976 13.771 1.00 78.94 115 GLU A C 1
ATOM 940 O O . GLU A 1 115 ? -15.477 14.577 13.043 1.00 78.94 115 GLU A O 1
ATOM 945 N N . ASN A 1 116 ? -17.662 14.666 13.528 1.00 78.19 116 ASN A N 1
ATOM 946 C CA . ASN A 1 116 ? -18.067 13.885 12.366 1.00 78.19 116 ASN A CA 1
ATOM 947 C C . ASN A 1 116 ? -18.237 14.805 11.140 1.00 78.19 116 ASN A C 1
ATOM 949 O O . ASN A 1 116 ? -19.218 15.555 11.087 1.00 78.19 116 ASN A O 1
ATOM 953 N N . PRO A 1 117 ? -17.360 14.718 10.120 1.00 76.75 117 PRO A N 1
ATOM 954 C CA . PRO A 1 117 ? -17.434 15.587 8.947 1.00 76.75 117 PRO A CA 1
ATOM 955 C C . PRO A 1 117 ? -18.699 15.367 8.103 1.00 76.75 117 PRO A C 1
ATOM 957 O O . PRO A 1 117 ? -19.010 16.201 7.260 1.00 76.75 117 PRO A O 1
ATOM 960 N N . LEU A 1 118 ? -19.433 14.264 8.302 1.00 79.69 118 LEU A N 1
ATOM 961 C CA . LEU A 1 118 ? -20.686 13.979 7.594 1.00 79.69 118 LEU A CA 1
ATOM 962 C C . LEU A 1 118 ? -21.911 14.646 8.233 1.00 79.69 118 LEU A C 1
ATOM 964 O O . LEU A 1 118 ? -22.948 14.734 7.579 1.00 79.69 118 LEU A O 1
ATOM 968 N N . GLN A 1 119 ? -21.822 15.075 9.496 1.00 84.62 119 GLN A N 1
ATOM 969 C CA . GLN A 1 119 ? -22.934 15.730 10.191 1.00 84.62 119 GLN A CA 1
ATOM 970 C C . GLN A 1 119 ? -22.981 17.229 9.891 1.00 84.62 119 GLN A C 1
ATOM 972 O O . GLN A 1 119 ? -24.025 17.727 9.478 1.00 84.62 119 GLN A O 1
ATOM 977 N N . ASP A 1 120 ? -21.851 17.921 10.051 1.00 86.19 120 ASP A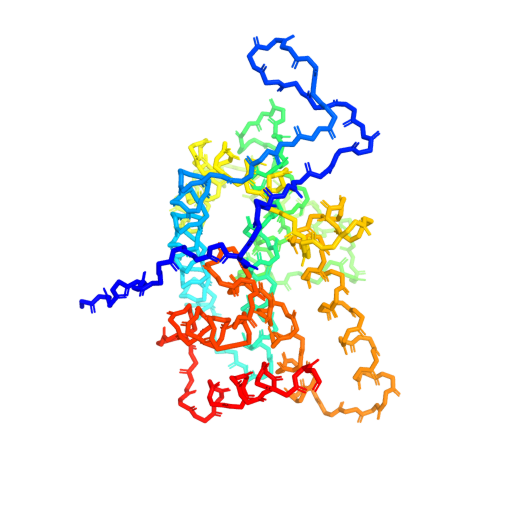 N 1
ATOM 978 C CA . ASP A 1 120 ? -21.700 19.331 9.684 1.00 86.19 120 ASP A CA 1
ATOM 979 C C . ASP A 1 120 ? -20.308 19.571 9.065 1.00 86.19 120 ASP A C 1
ATOM 981 O O . ASP A 1 120 ? -19.319 19.785 9.776 1.00 86.19 120 ASP A O 1
ATOM 985 N N . PRO A 1 121 ? -20.202 19.522 7.724 1.00 83.75 121 PRO A N 1
ATOM 986 C CA . PRO A 1 121 ? -18.936 19.733 7.030 1.00 83.75 121 PRO A CA 1
ATOM 987 C C . PRO A 1 121 ? -18.346 21.135 7.242 1.00 83.75 121 PRO A C 1
ATOM 989 O O . PRO A 1 121 ? -17.124 21.296 7.206 1.00 83.75 121 PRO A O 1
ATOM 992 N N . CYS A 1 122 ? -19.194 22.153 7.427 1.00 84.88 122 CYS A N 1
ATOM 993 C CA . CYS A 1 122 ? -18.758 23.538 7.588 1.00 84.88 122 CYS A CA 1
ATOM 994 C C . CYS A 1 122 ? -18.162 23.752 8.979 1.00 84.88 122 CYS A C 1
ATOM 996 O O . CYS A 1 122 ? -17.051 24.273 9.086 1.00 84.88 122 CYS A O 1
ATOM 998 N N . GLU A 1 123 ? -18.852 23.286 10.022 1.00 84.81 123 GLU A N 1
ATOM 999 C CA . GLU A 1 123 ? -18.354 23.340 11.398 1.00 84.81 123 GLU A CA 1
ATOM 1000 C C . GLU A 1 123 ? -17.066 22.518 11.553 1.00 84.81 123 GLU A C 1
ATOM 1002 O O . GLU A 1 123 ? -16.098 22.987 12.159 1.00 84.81 123 GLU A O 1
ATOM 1007 N N . PHE A 1 124 ? -17.015 21.321 10.952 1.00 84.50 124 PHE A N 1
ATOM 1008 C CA . PHE A 1 124 ? -15.800 20.505 10.916 1.00 84.50 124 PHE A CA 1
ATOM 1009 C C . PHE A 1 124 ? -14.632 21.280 10.300 1.00 84.50 124 PHE A C 1
ATOM 1011 O O . PHE A 1 124 ? -13.557 21.348 10.895 1.00 84.50 124 PHE A O 1
ATOM 1018 N N . ALA A 1 125 ? -14.835 21.887 9.126 1.00 82.19 125 ALA A N 1
ATOM 1019 C CA . ALA A 1 125 ? -13.788 22.637 8.444 1.00 82.19 125 ALA A CA 1
ATOM 1020 C C . ALA A 1 125 ? -13.309 23.830 9.283 1.00 82.19 125 ALA A C 1
ATOM 1022 O O . ALA A 1 125 ? -12.103 24.020 9.431 1.00 82.19 125 ALA A O 1
ATOM 1023 N N . GLU A 1 126 ? -14.223 24.605 9.869 1.00 83.38 126 GLU A N 1
ATOM 1024 C CA . GLU A 1 126 ? -13.875 25.762 10.698 1.00 83.38 126 GLU A CA 1
ATOM 1025 C C . GLU A 1 126 ? -13.034 25.356 11.916 1.00 83.38 126 GLU A C 1
ATOM 1027 O O . GLU A 1 126 ? -11.952 25.909 12.136 1.00 83.38 126 GLU A O 1
ATOM 1032 N N . LYS A 1 127 ? -13.473 24.338 12.666 1.00 81.81 127 LYS A N 1
ATOM 1033 C CA . LYS A 1 127 ? -12.733 23.825 13.829 1.00 81.81 127 LYS A CA 1
ATOM 1034 C C . LYS A 1 127 ? -11.397 23.218 13.433 1.00 81.81 127 LYS A C 1
ATOM 1036 O O . LYS A 1 127 ? -10.384 23.475 14.089 1.00 81.81 127 LYS A O 1
ATOM 1041 N N . PHE A 1 128 ? -11.375 22.450 12.346 1.00 82.38 128 PHE A N 1
ATOM 1042 C CA . PHE A 1 128 ? -10.160 21.850 11.820 1.00 82.38 128 PHE A CA 1
ATOM 1043 C C . PHE A 1 128 ? -9.135 22.927 11.463 1.00 82.38 128 PHE A C 1
ATOM 1045 O O . PHE A 1 128 ? -8.026 22.908 11.994 1.00 82.38 128 PHE A O 1
ATOM 1052 N N . TYR A 1 129 ? -9.494 23.898 10.618 1.00 80.62 129 TYR A N 1
ATOM 1053 C CA . TYR A 1 129 ? -8.579 24.970 10.226 1.00 80.62 129 TYR A CA 1
ATOM 1054 C C . TYR A 1 129 ? -8.189 25.841 11.422 1.00 80.62 129 TYR A C 1
ATOM 1056 O O . TYR A 1 129 ? -7.024 26.215 11.540 1.00 80.62 129 TYR A O 1
ATOM 1064 N N . GLY A 1 130 ? -9.104 26.090 12.361 1.00 81.50 130 GLY A N 1
ATOM 1065 C CA . GLY A 1 130 ? -8.793 26.767 13.618 1.00 81.50 130 GLY A CA 1
ATOM 1066 C C . GLY A 1 130 ? -7.727 26.038 14.443 1.00 81.50 130 GLY A C 1
ATOM 1067 O O . GLY A 1 130 ? -6.828 26.678 14.984 1.00 81.50 130 GLY A O 1
ATOM 1068 N N . ARG A 1 131 ? -7.773 24.701 14.503 1.00 80.19 131 ARG A N 1
ATOM 1069 C CA . ARG A 1 131 ? -6.809 23.878 15.254 1.00 80.19 131 ARG A CA 1
ATOM 1070 C C . ARG A 1 131 ? -5.489 23.686 14.513 1.00 80.19 131 ARG A C 1
ATOM 1072 O O . ARG A 1 131 ? -4.431 23.763 15.127 1.00 80.19 131 ARG A O 1
ATOM 1079 N N . VAL A 1 132 ? -5.552 23.433 13.209 1.00 80.19 132 VAL A N 1
ATOM 1080 C CA . VAL A 1 132 ? -4.399 23.089 12.366 1.00 80.19 132 VAL A CA 1
ATOM 1081 C C . VAL A 1 132 ? -3.622 24.316 11.918 1.00 80.19 132 VAL A C 1
ATOM 1083 O O . VAL A 1 132 ? -2.398 24.282 11.927 1.00 80.19 132 VAL A O 1
ATOM 1086 N N . CYS A 1 133 ? -4.303 25.401 11.554 1.00 79.38 133 CYS A N 1
ATOM 1087 C CA . CYS A 1 133 ? -3.666 26.654 11.141 1.00 79.38 133 CYS A CA 1
ATOM 1088 C C . CYS A 1 133 ? -3.547 27.661 12.298 1.00 79.38 133 CYS A C 1
ATOM 1090 O O . CYS A 1 133 ? -2.917 28.706 12.139 1.00 79.38 133 CYS A O 1
ATOM 1092 N N . GLY A 1 134 ? -4.149 27.365 13.455 1.00 80.44 134 GLY A N 1
ATOM 1093 C CA . GLY A 1 134 ? -4.028 28.170 14.666 1.00 80.44 134 GLY A CA 1
ATOM 1094 C C . GLY A 1 134 ? -2.648 28.092 15.318 1.00 80.44 134 GLY A C 1
ATOM 1095 O O . GLY A 1 134 ? -1.753 27.359 14.900 1.00 80.44 134 GLY A O 1
ATOM 1096 N N . LYS A 1 135 ? -2.461 28.866 16.389 1.00 77.75 135 LYS A N 1
ATOM 1097 C CA . LYS A 1 135 ? -1.172 28.977 17.085 1.00 77.75 135 LYS A CA 1
ATOM 1098 C C . LYS A 1 135 ? -0.737 27.620 17.666 1.00 77.75 135 LYS A C 1
ATOM 1100 O O . LYS A 1 135 ? -1.409 27.099 18.549 1.00 77.75 135 LYS A O 1
ATOM 1105 N N . GLY A 1 136 ? 0.397 27.084 17.205 1.00 81.31 136 GLY A N 1
ATOM 1106 C CA . GLY A 1 136 ? 0.961 25.804 17.660 1.00 81.31 136 GLY A CA 1
ATOM 1107 C C . GLY A 1 136 ? 0.438 24.562 16.926 1.00 81.31 136 GLY A C 1
ATOM 1108 O O . GLY A 1 136 ? 0.999 23.481 17.094 1.00 81.31 136 GLY A O 1
ATOM 1109 N N . GLY A 1 137 ? -0.611 24.701 16.107 1.00 83.19 137 GLY A N 1
ATOM 1110 C CA . GLY A 1 137 ? -1.175 23.617 15.297 1.00 83.19 137 GLY A CA 1
ATOM 1111 C C . GLY A 1 137 ? -0.212 23.089 14.229 1.00 83.19 137 GLY A C 1
ATOM 1112 O O . GLY A 1 137 ? 0.030 21.879 14.188 1.00 83.19 137 GLY A O 1
ATOM 1113 N N . PRO A 1 138 ? 0.396 23.964 13.401 1.00 81.75 138 PRO A N 1
ATOM 1114 C CA . PRO A 1 138 ? 1.345 23.540 12.379 1.00 81.75 138 PRO A CA 1
ATOM 1115 C C . PRO A 1 138 ? 2.561 22.832 12.975 1.00 81.75 138 PRO A C 1
ATOM 1117 O O . PRO A 1 138 ? 3.022 21.834 12.426 1.00 81.75 138 PRO A O 1
ATOM 1120 N N . GLU A 1 139 ? 3.077 23.325 14.104 1.00 84.75 139 GLU A N 1
ATOM 1121 C CA . GLU A 1 139 ? 4.190 22.704 14.822 1.00 84.75 139 GLU A CA 1
ATOM 1122 C C . GLU A 1 139 ? 3.796 21.320 15.343 1.00 84.75 139 GLU A C 1
ATOM 1124 O O . GLU A 1 139 ? 4.493 20.351 15.058 1.00 84.75 139 GLU A O 1
ATOM 1129 N N . TYR A 1 140 ? 2.648 21.200 16.016 1.00 85.19 140 TYR A N 1
ATOM 1130 C CA . TYR A 1 140 ? 2.141 19.916 16.502 1.00 85.19 140 TYR A CA 1
ATOM 1131 C C . TYR A 1 140 ? 2.031 18.872 15.381 1.00 85.19 140 TYR A C 1
ATOM 1133 O O . TYR A 1 140 ? 2.518 17.753 15.523 1.00 85.19 140 TYR A O 1
ATOM 1141 N N . ILE A 1 141 ? 1.448 19.247 14.240 1.00 85.19 141 ILE A N 1
ATOM 1142 C CA . ILE A 1 141 ? 1.250 18.337 13.105 1.00 85.19 141 ILE A CA 1
ATOM 1143 C C . ILE A 1 141 ? 2.578 17.907 12.488 1.00 85.19 141 ILE A C 1
ATOM 1145 O O . ILE A 1 141 ? 2.746 16.734 12.163 1.00 85.19 141 ILE A O 1
ATOM 1149 N N . ARG A 1 142 ? 3.531 18.835 12.336 1.00 83.88 142 ARG A N 1
ATOM 1150 C CA . ARG A 1 142 ? 4.875 18.513 11.832 1.00 83.88 142 ARG A CA 1
ATOM 1151 C C . ARG A 1 142 ? 5.628 17.565 12.759 1.00 83.88 142 ARG A C 1
ATOM 1153 O O . ARG A 1 142 ? 6.477 16.817 12.281 1.00 83.88 142 ARG A O 1
ATOM 1160 N N . GLU A 1 143 ? 5.332 17.589 14.056 1.00 88.62 143 GLU A N 1
ATOM 1161 C CA . GLU A 1 143 ? 5.981 16.714 15.027 1.00 88.62 143 GLU A CA 1
ATOM 1162 C C . GLU A 1 143 ? 5.437 15.279 15.031 1.00 88.62 143 GLU A C 1
ATOM 1164 O O . GLU A 1 143 ? 6.176 14.373 15.431 1.00 88.62 143 GLU A O 1
ATOM 1169 N N . LEU A 1 144 ? 4.221 15.048 14.515 1.00 90.00 144 LEU A N 1
ATOM 1170 C CA . LEU A 1 144 ? 3.642 13.707 14.388 1.00 90.00 144 LEU A CA 1
ATOM 1171 C C . LEU A 1 144 ? 4.533 12.805 13.521 1.00 90.00 144 LEU A C 1
ATOM 1173 O O . LEU A 1 144 ? 4.886 13.142 12.385 1.00 90.00 144 LEU A O 1
ATOM 1177 N N . ARG A 1 145 ? 4.860 11.616 14.038 1.00 93.38 145 ARG A N 1
ATOM 1178 C CA . ARG A 1 145 ? 5.780 10.670 13.383 1.00 93.38 145 ARG A CA 1
ATOM 1179 C C . ARG A 1 145 ? 5.327 10.279 11.965 1.00 93.38 145 ARG A C 1
ATOM 1181 O O . ARG A 1 145 ? 6.139 10.426 11.046 1.00 93.38 145 ARG A O 1
ATOM 1188 N N . PRO A 1 146 ? 4.045 9.932 11.714 1.00 94.31 146 PRO A N 1
ATOM 1189 C CA . PRO A 1 146 ? 3.570 9.655 10.358 1.00 94.31 146 PRO A CA 1
ATOM 1190 C C . PRO A 1 146 ? 3.751 10.837 9.396 1.00 94.31 146 PRO A C 1
ATOM 1192 O O . PRO A 1 146 ? 4.132 10.640 8.243 1.00 94.31 146 PRO A O 1
ATOM 1195 N N . PHE A 1 147 ? 3.534 12.074 9.866 1.00 91.50 147 PHE A N 1
ATOM 1196 C CA . PHE A 1 147 ? 3.671 13.288 9.052 1.00 91.50 147 PHE A CA 1
ATOM 1197 C C . PHE A 1 147 ? 5.108 13.539 8.606 1.00 91.50 147 PHE A C 1
ATOM 1199 O O . PHE A 1 147 ? 5.320 13.974 7.472 1.00 91.50 147 PHE A O 1
ATOM 1206 N N . LYS A 1 148 ? 6.093 13.251 9.462 1.00 91.75 148 LYS A N 1
ATOM 1207 C CA . LYS A 1 148 ? 7.513 13.362 9.102 1.00 91.75 148 LYS A CA 1
ATOM 1208 C C . LYS A 1 148 ? 7.875 12.416 7.960 1.00 91.75 148 LYS A C 1
ATOM 1210 O O . LYS A 1 148 ? 8.614 12.813 7.065 1.00 91.75 148 LYS A O 1
ATOM 1215 N N . ILE A 1 149 ? 7.314 11.204 7.950 1.00 94.81 149 ILE A N 1
ATOM 1216 C CA . ILE A 1 149 ? 7.567 10.208 6.899 1.00 94.81 149 ILE A CA 1
ATOM 1217 C C . ILE A 1 149 ? 6.984 10.668 5.560 1.00 94.81 149 ILE A C 1
ATOM 1219 O O . ILE A 1 149 ? 7.705 10.725 4.569 1.00 94.81 149 ILE A O 1
ATOM 1223 N N . ILE A 1 150 ? 5.699 11.039 5.516 1.00 92.81 150 ILE A N 1
ATOM 1224 C CA . ILE A 1 150 ? 5.033 11.442 4.259 1.00 92.81 150 ILE A CA 1
ATOM 1225 C C . ILE A 1 150 ? 5.438 12.830 3.746 1.00 92.81 150 ILE A C 1
ATOM 1227 O O . ILE A 1 150 ? 5.093 13.182 2.620 1.00 92.81 150 ILE A O 1
ATOM 1231 N N . SER A 1 151 ? 6.139 13.625 4.556 1.00 89.12 151 SER A N 1
ATOM 1232 C CA . SER A 1 151 ? 6.672 14.933 4.148 1.00 89.12 151 SER A CA 1
ATOM 1233 C C . SER A 1 151 ? 8.126 14.859 3.662 1.00 89.12 151 SER A C 1
ATOM 1235 O O . SER A 1 151 ? 8.691 15.885 3.294 1.00 89.12 151 SER A O 1
ATOM 1237 N N . ASP A 1 152 ? 8.737 13.672 3.656 1.00 91.31 152 ASP A N 1
ATOM 1238 C CA . ASP A 1 152 ? 10.088 13.442 3.144 1.00 91.31 152 ASP A CA 1
ATOM 1239 C C . ASP A 1 152 ? 10.114 13.510 1.607 1.00 91.31 152 ASP A C 1
ATOM 1241 O O . ASP A 1 152 ? 9.577 12.641 0.918 1.00 91.31 152 ASP A O 1
ATOM 1245 N N . GLU A 1 153 ? 10.784 14.521 1.053 1.00 90.50 153 GLU A N 1
ATOM 1246 C CA . GLU A 1 153 ? 10.908 14.710 -0.399 1.00 90.50 153 GLU A CA 1
ATOM 1247 C C . GLU A 1 153 ? 11.541 13.500 -1.101 1.00 90.50 153 GLU A C 1
ATOM 1249 O O . GLU A 1 153 ? 11.151 13.151 -2.218 1.00 90.50 153 GLU A O 1
ATOM 1254 N N . ARG A 1 154 ? 12.466 12.795 -0.433 1.00 94.12 154 ARG A N 1
ATOM 1255 C CA . ARG A 1 154 ? 13.105 11.597 -0.999 1.00 94.12 154 ARG A CA 1
ATOM 1256 C C . ARG A 1 154 ? 12.109 10.457 -1.153 1.00 94.12 154 ARG A C 1
ATOM 1258 O O . ARG A 1 154 ? 12.213 9.684 -2.107 1.00 94.12 154 ARG A O 1
ATOM 1265 N N . LEU A 1 155 ? 11.150 10.340 -0.231 1.00 95.56 155 LEU A N 1
ATOM 1266 C CA . LEU A 1 155 ? 10.061 9.377 -0.358 1.00 95.56 155 LEU A CA 1
ATOM 1267 C C . LEU A 1 155 ? 9.179 9.739 -1.553 1.00 95.56 155 LEU A C 1
ATOM 1269 O O . LEU A 1 155 ? 8.877 8.853 -2.348 1.00 95.56 155 LEU A O 1
ATOM 1273 N N . SER A 1 156 ? 8.817 11.013 -1.714 1.00 93.94 156 SER A N 1
ATOM 1274 C CA . SER A 1 156 ? 7.997 11.471 -2.841 1.00 93.94 156 SER A CA 1
ATOM 1275 C C . SER A 1 156 ? 8.629 11.123 -4.189 1.00 93.94 156 SER A C 1
ATOM 1277 O O . SER A 1 156 ? 7.960 10.542 -5.041 1.00 93.94 156 SER A O 1
ATOM 1279 N N . GLU A 1 157 ? 9.930 11.373 -4.366 1.00 93.94 157 GLU A N 1
ATOM 1280 C CA . GLU A 1 157 ? 10.653 11.015 -5.596 1.00 93.94 157 GLU A CA 1
ATOM 1281 C C . GLU A 1 157 ? 10.678 9.500 -5.860 1.00 93.94 157 GLU A C 1
ATOM 1283 O O . GLU A 1 157 ? 10.521 9.049 -6.998 1.00 93.94 157 GLU A O 1
ATOM 1288 N N . LYS A 1 158 ? 10.903 8.689 -4.818 1.00 96.62 158 LYS A N 1
ATOM 1289 C CA . LYS A 1 158 ? 10.931 7.222 -4.936 1.00 96.62 158 LYS A CA 1
ATOM 1290 C C . LYS A 1 158 ? 9.544 6.662 -5.237 1.00 96.62 158 LYS A C 1
ATOM 1292 O O . LYS A 1 158 ? 9.409 5.802 -6.106 1.00 96.62 158 LYS A O 1
ATOM 1297 N N . LEU A 1 159 ? 8.518 7.175 -4.564 1.00 96.56 159 LEU A N 1
ATOM 1298 C CA . LEU A 1 159 ? 7.135 6.764 -4.761 1.00 96.56 159 LEU A CA 1
ATOM 1299 C C . LEU A 1 159 ? 6.631 7.166 -6.149 1.00 96.56 159 LEU A C 1
ATOM 1301 O O . LEU A 1 159 ? 5.969 6.360 -6.798 1.00 96.56 159 LEU A O 1
ATOM 1305 N N . GLU A 1 160 ? 6.997 8.356 -6.637 1.00 94.38 160 GLU A N 1
ATOM 1306 C CA . GLU A 1 160 ? 6.717 8.794 -8.007 1.00 94.38 160 GLU A CA 1
ATOM 1307 C C . GLU A 1 160 ? 7.323 7.815 -9.021 1.00 94.38 160 GLU A C 1
ATOM 1309 O O . GLU A 1 160 ? 6.616 7.316 -9.900 1.00 94.38 160 GLU A O 1
ATOM 1314 N N . LYS A 1 161 ? 8.604 7.453 -8.860 1.00 94.25 161 LYS A N 1
ATOM 1315 C CA . LYS A 1 161 ? 9.251 6.444 -9.715 1.00 94.25 161 LYS A CA 1
ATOM 1316 C C . LYS A 1 161 ? 8.510 5.114 -9.672 1.00 94.25 161 LYS A C 1
ATOM 1318 O O . LYS A 1 161 ? 8.217 4.561 -10.725 1.00 94.25 161 LYS A O 1
ATOM 1323 N N . CYS A 1 162 ? 8.160 4.605 -8.493 1.00 96.12 162 CYS A N 1
ATOM 1324 C CA . CYS A 1 162 ? 7.402 3.358 -8.386 1.00 96.12 162 CYS A CA 1
ATOM 1325 C C . CYS A 1 162 ? 6.026 3.452 -9.063 1.00 96.12 162 CYS A C 1
ATOM 1327 O O . CYS A 1 162 ? 5.647 2.534 -9.787 1.00 96.12 162 CYS A O 1
ATOM 1329 N N . TRP A 1 163 ? 5.316 4.571 -8.892 1.00 94.50 163 TRP A N 1
ATOM 1330 C CA . TRP A 1 163 ? 4.011 4.819 -9.507 1.00 94.50 163 TRP A CA 1
ATOM 1331 C C . TRP A 1 163 ? 4.072 4.812 -11.037 1.00 94.50 163 TRP A C 1
ATOM 1333 O O . TRP A 1 163 ? 3.163 4.321 -11.706 1.00 94.50 163 TRP A O 1
ATOM 1343 N N . PHE A 1 164 ? 5.141 5.358 -11.613 1.00 92.12 164 PHE A N 1
ATOM 1344 C CA . PHE A 1 164 ? 5.292 5.383 -13.062 1.00 92.12 164 PHE A CA 1
ATOM 1345 C C . PHE A 1 164 ? 5.935 4.121 -13.620 1.00 92.12 164 PHE A C 1
ATOM 1347 O O . PHE A 1 164 ? 5.577 3.741 -14.726 1.00 92.12 164 PHE A O 1
ATOM 1354 N N . TYR A 1 165 ? 6.854 3.464 -12.909 1.00 94.12 165 TYR A N 1
ATOM 1355 C CA . TYR A 1 165 ? 7.708 2.414 -13.480 1.00 94.12 165 TYR A CA 1
ATOM 1356 C C . TYR A 1 165 ? 7.219 0.997 -13.221 1.00 94.12 165 TYR A C 1
ATOM 1358 O O . TYR A 1 165 ? 7.590 0.106 -13.980 1.00 94.12 165 TYR A O 1
ATOM 1366 N N . LEU A 1 166 ? 6.399 0.765 -12.194 1.00 95.69 166 LEU A N 1
ATOM 1367 C CA . LEU A 1 166 ? 5.944 -0.580 -11.848 1.00 95.69 166 LEU A CA 1
ATOM 1368 C C . LEU A 1 166 ? 4.643 -0.914 -12.589 1.00 95.69 166 LEU A C 1
ATOM 1370 O O . LEU A 1 166 ? 3.586 -0.358 -12.269 1.00 95.69 166 LEU A O 1
ATOM 1374 N N . PRO A 1 167 ? 4.674 -1.819 -13.583 1.00 95.81 167 PRO A N 1
ATOM 1375 C CA . PRO A 1 167 ? 3.451 -2.260 -14.224 1.00 95.81 167 PRO A CA 1
ATOM 1376 C C . PRO A 1 167 ? 2.668 -3.205 -13.306 1.00 95.81 167 PRO A C 1
ATOM 1378 O O . PRO A 1 167 ? 3.251 -4.001 -12.564 1.00 95.81 167 PRO A O 1
ATOM 1381 N N . ALA A 1 168 ? 1.340 -3.165 -13.417 1.00 94.00 168 ALA A N 1
ATOM 1382 C CA . ALA A 1 168 ? 0.449 -4.101 -12.735 1.00 94.00 168 ALA A CA 1
ATOM 1383 C C . ALA A 1 168 ? 0.599 -5.545 -13.247 1.00 94.00 168 ALA A C 1
ATOM 1385 O O . ALA A 1 168 ? 0.295 -6.491 -12.529 1.00 94.00 168 ALA A O 1
ATOM 1386 N N . ASP A 1 169 ? 1.059 -5.738 -14.482 1.00 91.75 169 ASP A N 1
ATOM 1387 C CA . ASP A 1 169 ? 1.255 -7.044 -15.118 1.00 91.75 169 ASP A CA 1
ATOM 1388 C C . ASP A 1 169 ? 2.289 -6.909 -16.250 1.00 91.75 169 ASP A C 1
ATOM 1390 O O . ASP A 1 169 ? 2.568 -5.805 -16.711 1.00 91.75 169 ASP A O 1
ATOM 1394 N N . THR A 1 170 ? 2.885 -8.006 -16.706 1.00 90.19 170 THR A N 1
ATOM 1395 C CA . THR A 1 170 ? 3.939 -7.980 -17.733 1.00 90.19 170 THR A CA 1
ATOM 1396 C C . THR A 1 170 ? 3.412 -8.122 -19.158 1.00 90.19 170 THR A C 1
ATOM 1398 O O . THR A 1 170 ? 4.160 -7.883 -20.107 1.00 90.19 170 THR A O 1
ATOM 1401 N N . ARG A 1 171 ? 2.148 -8.522 -19.336 1.00 88.50 171 ARG A N 1
ATOM 1402 C CA . ARG A 1 171 ? 1.547 -8.749 -20.656 1.00 88.50 171 ARG A CA 1
ATOM 1403 C C . ARG A 1 171 ? 1.254 -7.430 -21.386 1.00 88.50 171 ARG A C 1
ATOM 1405 O O . ARG A 1 171 ? 0.919 -6.438 -20.730 1.00 88.50 171 ARG A O 1
ATOM 1412 N N . PRO A 1 172 ? 1.313 -7.413 -22.733 1.00 80.38 172 PRO A N 1
ATOM 1413 C CA . PRO A 1 172 ? 0.952 -6.237 -23.524 1.00 80.38 172 PRO A CA 1
ATOM 1414 C C . PRO A 1 172 ? -0.473 -5.759 -23.228 1.00 80.38 172 PRO A C 1
ATOM 1416 O O . PRO A 1 172 ? -1.414 -6.548 -23.293 1.00 80.38 172 PRO A O 1
ATOM 1419 N N . GLY A 1 173 ? -0.627 -4.471 -22.920 1.00 81.12 173 GLY A N 1
ATOM 1420 C CA . GLY A 1 173 ? -1.893 -3.860 -22.508 1.00 81.12 173 GLY A CA 1
ATOM 1421 C C . GLY A 1 173 ? -1.929 -3.657 -20.992 1.00 81.12 173 GLY A C 1
ATOM 1422 O O . GLY A 1 173 ? -1.767 -2.525 -20.538 1.00 81.12 173 GLY A O 1
ATOM 1423 N N . PRO A 1 174 ? -2.061 -4.717 -20.176 1.00 81.44 174 PRO A N 1
ATOM 1424 C CA . PRO A 1 174 ? -1.979 -4.615 -18.719 1.00 81.44 174 PRO A CA 1
ATOM 1425 C C . PRO A 1 174 ? -0.691 -3.960 -18.190 1.00 81.44 174 PRO A C 1
ATOM 1427 O O . PRO A 1 174 ? -0.733 -3.272 -17.170 1.00 81.44 174 PRO A O 1
ATOM 1430 N N . ASN A 1 175 ? 0.425 -4.059 -18.916 1.00 89.00 175 ASN A N 1
ATOM 1431 C CA . ASN A 1 175 ? 1.684 -3.381 -18.586 1.00 89.00 175 ASN A CA 1
ATOM 1432 C C . ASN A 1 175 ? 1.644 -1.838 -18.682 1.00 89.00 175 ASN A C 1
ATOM 1434 O O . ASN A 1 175 ? 2.579 -1.129 -18.288 1.00 89.00 175 ASN A O 1
ATOM 1438 N N . ILE A 1 176 ? 0.543 -1.293 -19.188 1.00 91.25 176 ILE A N 1
ATOM 1439 C CA . ILE A 1 176 ? 0.252 0.137 -19.237 1.00 91.25 176 ILE A CA 1
ATOM 1440 C C . ILE A 1 176 ? -0.412 0.612 -17.931 1.00 91.25 176 ILE A C 1
ATOM 1442 O O . ILE A 1 176 ? -0.284 1.780 -17.555 1.00 91.25 176 ILE A O 1
ATOM 1446 N N . THR A 1 177 ? -1.014 -0.290 -17.160 1.00 91.44 177 THR A N 1
ATOM 1447 C CA . THR A 1 177 ? -1.579 0.036 -15.845 1.00 91.44 177 THR A CA 1
ATOM 1448 C C . THR A 1 177 ? -0.481 0.043 -14.781 1.00 91.44 177 THR A C 1
ATOM 1450 O O . THR A 1 177 ? 0.419 -0.796 -14.795 1.00 91.44 177 THR A O 1
ATOM 1453 N N . ASN A 1 178 ? -0.530 1.012 -13.867 1.00 92.31 178 ASN A N 1
ATOM 1454 C CA . ASN A 1 178 ? 0.359 1.081 -12.703 1.00 92.31 178 ASN A CA 1
ATOM 1455 C C . ASN A 1 178 ? -0.094 0.097 -11.613 1.00 92.31 178 ASN A C 1
ATOM 1457 O O . ASN A 1 178 ? -1.289 0.008 -11.320 1.00 92.31 178 ASN A O 1
ATOM 1461 N N . LEU A 1 179 ? 0.865 -0.571 -10.970 1.00 96.31 179 LEU A N 1
ATOM 1462 C CA . LEU A 1 179 ? 0.622 -1.496 -9.865 1.00 96.31 179 LEU A CA 1
ATOM 1463 C C . LEU A 1 179 ? -0.202 -0.861 -8.732 1.00 96.31 179 LEU A C 1
ATOM 1465 O O . LEU A 1 179 ? -1.207 -1.430 -8.323 1.00 96.31 179 LEU A O 1
ATOM 1469 N N . PHE A 1 180 ? 0.156 0.331 -8.246 1.00 96.56 180 PHE A N 1
ATOM 1470 C CA . PHE A 1 180 ? -0.556 0.935 -7.105 1.00 96.56 180 PHE A CA 1
ATOM 1471 C C . PHE A 1 180 ? -1.996 1.349 -7.440 1.00 96.56 180 PHE A C 1
ATOM 1473 O O . PHE A 1 180 ? -2.892 1.243 -6.602 1.00 96.56 180 PHE A O 1
ATOM 1480 N N . ALA A 1 181 ? -2.248 1.777 -8.677 1.00 94.81 181 ALA A N 1
ATOM 1481 C CA . ALA A 1 181 ? -3.600 2.065 -9.147 1.00 94.81 181 ALA A CA 1
ATOM 1482 C C . ALA A 1 181 ? -4.437 0.779 -9.244 1.00 94.81 181 ALA A C 1
ATOM 1484 O O . ALA A 1 181 ? -5.590 0.766 -8.821 1.00 94.81 181 ALA A O 1
ATOM 1485 N N . HIS A 1 182 ? -3.840 -0.313 -9.733 1.00 95.94 182 HIS A N 1
ATOM 1486 C CA . HIS A 1 182 ? -4.470 -1.636 -9.762 1.00 95.94 182 HIS A CA 1
ATOM 1487 C C . HIS A 1 182 ? -4.838 -2.126 -8.358 1.00 95.94 182 HIS A C 1
ATOM 1489 O O . HIS A 1 182 ? -5.978 -2.529 -8.133 1.00 95.94 182 HIS A O 1
ATOM 1495 N N . LEU A 1 183 ? -3.911 -2.036 -7.403 1.00 97.38 183 LEU A N 1
ATOM 1496 C CA . LEU A 1 183 ? -4.135 -2.468 -6.020 1.00 97.38 183 LEU A CA 1
ATOM 1497 C C . LEU A 1 183 ? -5.253 -1.672 -5.341 1.00 97.38 183 LEU A C 1
ATOM 1499 O O . LEU A 1 183 ? -6.173 -2.257 -4.770 1.00 97.38 183 LEU A O 1
ATOM 1503 N N . THR A 1 184 ? -5.217 -0.340 -5.448 1.00 97.19 184 THR A N 1
ATOM 1504 C CA . THR A 1 184 ? -6.231 0.519 -4.818 1.00 97.19 184 THR A CA 1
ATOM 1505 C C . THR A 1 184 ? -7.616 0.319 -5.433 1.00 97.19 184 THR A C 1
ATOM 1507 O O . THR A 1 184 ? -8.595 0.200 -4.696 1.00 97.19 184 THR A O 1
ATOM 1510 N N . LEU A 1 185 ? -7.711 0.196 -6.762 1.00 97.00 185 LEU A N 1
ATOM 1511 C CA . LEU A 1 185 ? -8.976 -0.079 -7.447 1.00 97.00 185 LEU A CA 1
ATOM 1512 C C . LEU A 1 185 ? -9.521 -1.475 -7.118 1.00 97.00 185 LEU A C 1
ATOM 1514 O O . LEU A 1 185 ? -10.700 -1.611 -6.798 1.00 97.00 185 LEU A O 1
ATOM 1518 N N . THR A 1 186 ? -8.673 -2.506 -7.151 1.00 96.88 186 THR A N 1
ATOM 1519 C CA . THR A 1 186 ? -9.079 -3.887 -6.842 1.00 96.88 186 THR A CA 1
ATOM 1520 C C . THR A 1 186 ? -9.549 -4.012 -5.396 1.00 96.88 186 THR A C 1
ATOM 1522 O O . THR A 1 186 ? -10.551 -4.677 -5.133 1.00 96.88 186 THR A O 1
ATOM 1525 N N . SER A 1 187 ? -8.885 -3.330 -4.459 1.00 98.00 187 SER A N 1
ATOM 1526 C CA . SER A 1 187 ? -9.308 -3.273 -3.057 1.00 98.00 187 SER A CA 1
ATOM 1527 C C . SER A 1 187 ? -10.673 -2.597 -2.889 1.00 98.00 187 SER A C 1
ATOM 1529 O O . SER A 1 187 ? -11.543 -3.148 -2.214 1.00 98.00 187 SER A O 1
ATOM 1531 N N . ALA A 1 188 ? -10.908 -1.468 -3.567 1.00 97.81 188 ALA A N 1
ATOM 1532 C CA . ALA A 1 188 ? -12.198 -0.776 -3.537 1.00 97.81 188 ALA A CA 1
ATOM 1533 C C . ALA A 1 188 ? -13.336 -1.627 -4.132 1.00 97.81 188 ALA A C 1
ATOM 1535 O O . ALA A 1 188 ? -14.410 -1.725 -3.539 1.00 97.81 188 ALA A O 1
ATOM 1536 N N . ILE A 1 189 ? -13.094 -2.292 -5.268 1.00 98.06 189 ILE A N 1
ATOM 1537 C CA . ILE A 1 189 ? -14.065 -3.208 -5.889 1.00 98.06 189 ILE A CA 1
ATOM 1538 C C . ILE A 1 189 ? -14.350 -4.399 -4.968 1.00 98.06 189 ILE A C 1
ATOM 1540 O O . ILE A 1 189 ? -15.509 -4.759 -4.772 1.00 98.06 189 ILE A O 1
ATOM 1544 N N . SER A 1 190 ? -13.311 -4.992 -4.372 1.00 97.12 190 SER A N 1
ATOM 1545 C CA . SER A 1 190 ? -13.454 -6.130 -3.455 1.00 97.12 190 SER A CA 1
ATOM 1546 C C . SER A 1 190 ? -14.292 -5.764 -2.234 1.00 97.12 190 SER A C 1
ATOM 1548 O O . SER A 1 190 ? -15.174 -6.529 -1.852 1.00 97.12 190 SER A O 1
ATOM 1550 N N . TRP A 1 191 ? -14.067 -4.577 -1.664 1.00 97.94 191 TRP A N 1
ATOM 1551 C CA . TRP A 1 191 ? -14.892 -4.045 -0.583 1.00 97.94 191 TRP A CA 1
ATOM 1552 C C . TRP A 1 191 ? -16.357 -3.895 -1.015 1.00 97.94 191 TRP A C 1
ATOM 1554 O O . TRP A 1 191 ? -17.244 -4.419 -0.345 1.00 97.94 191 TRP A O 1
ATOM 1564 N N . ALA A 1 192 ? -16.614 -3.258 -2.163 1.00 98.00 192 ALA A N 1
ATOM 1565 C CA . ALA A 1 192 ? -17.974 -3.009 -2.643 1.00 98.00 192 ALA A CA 1
ATOM 1566 C C . ALA A 1 192 ? -18.747 -4.313 -2.896 1.00 98.00 192 ALA A C 1
ATOM 1568 O O . ALA A 1 192 ? -19.893 -4.444 -2.472 1.00 98.00 192 ALA A O 1
ATOM 1569 N N . LEU A 1 193 ? -18.105 -5.300 -3.529 1.00 98.12 193 LEU A N 1
ATOM 1570 C CA . LEU A 1 193 ? -18.700 -6.616 -3.775 1.00 98.12 193 LEU A CA 1
ATOM 1571 C C . LEU A 1 193 ? -18.925 -7.403 -2.479 1.00 98.12 193 LEU A C 1
ATOM 1573 O O . LEU A 1 193 ? -19.925 -8.103 -2.354 1.00 98.12 193 LEU A O 1
ATOM 1577 N N . ALA A 1 194 ? -18.011 -7.315 -1.513 1.00 97.19 194 ALA A N 1
ATOM 1578 C CA . ALA A 1 194 ? -18.162 -7.990 -0.227 1.00 97.19 194 ALA A CA 1
ATOM 1579 C C . ALA A 1 194 ? -19.347 -7.423 0.576 1.00 97.19 194 ALA A C 1
ATOM 1581 O O . ALA A 1 194 ? -20.121 -8.191 1.147 1.00 97.19 194 ALA A O 1
ATOM 1582 N N . VAL A 1 195 ? -19.513 -6.095 0.569 1.00 97.56 195 VAL A N 1
ATOM 1583 C CA . VAL A 1 195 ? -20.657 -5.408 1.190 1.00 97.56 195 VAL A CA 1
ATOM 1584 C C . VAL A 1 195 ? -21.963 -5.762 0.481 1.00 97.56 195 VAL A C 1
ATOM 1586 O O . VAL A 1 195 ? -22.938 -6.100 1.146 1.00 97.56 195 VAL A O 1
ATOM 1589 N N . GLU A 1 196 ? -21.986 -5.732 -0.854 1.00 97.94 196 GLU A N 1
ATOM 1590 C CA . GLU A 1 196 ? -23.175 -6.074 -1.649 1.00 97.94 196 GLU A CA 1
ATOM 1591 C C . GLU A 1 196 ? -23.639 -7.516 -1.407 1.00 97.94 196 GLU A C 1
ATOM 1593 O O . GLU A 1 196 ? -24.834 -7.770 -1.269 1.00 97.94 196 GLU A O 1
ATOM 1598 N N . ARG A 1 197 ? -22.695 -8.444 -1.220 1.00 97.69 197 ARG A N 1
ATOM 1599 C CA . ARG A 1 197 ? -22.972 -9.843 -0.858 1.00 97.69 197 ARG A CA 1
ATOM 1600 C C . ARG A 1 197 ? -23.375 -10.053 0.604 1.00 97.69 197 ARG A C 1
ATOM 1602 O O . ARG A 1 197 ? -23.598 -11.195 1.002 1.00 97.69 197 ARG A O 1
ATOM 1609 N N . GLY A 1 198 ? -23.444 -8.993 1.408 1.00 97.38 198 GLY A N 1
ATOM 1610 C CA . GLY A 1 198 ? -23.846 -9.063 2.811 1.00 97.38 198 GLY A CA 1
ATOM 1611 C C . GLY A 1 198 ? -22.845 -9.789 3.711 1.00 97.38 198 GLY A C 1
ATOM 1612 O O . GLY A 1 198 ? -23.254 -10.388 4.706 1.00 97.38 198 GLY A O 1
ATOM 1613 N N . LEU A 1 199 ? -21.549 -9.777 3.369 1.00 97.56 199 LEU A N 1
ATOM 1614 C CA . LEU A 1 199 ? -20.519 -10.312 4.261 1.00 97.56 199 LEU A CA 1
ATOM 1615 C C . LEU A 1 199 ? -20.414 -9.467 5.538 1.00 97.56 199 LEU A C 1
ATOM 1617 O O . LEU A 1 199 ? -20.661 -8.259 5.529 1.00 97.56 199 LEU A O 1
ATOM 1621 N N . ASP A 1 200 ? -20.020 -10.098 6.644 1.00 97.06 200 ASP A N 1
ATOM 1622 C CA . ASP A 1 200 ? -19.805 -9.390 7.904 1.00 97.06 200 ASP A CA 1
ATOM 1623 C C . ASP A 1 200 ? -18.621 -8.407 7.811 1.00 97.06 200 ASP A C 1
ATOM 1625 O O . ASP A 1 200 ? -17.703 -8.575 7.002 1.00 97.06 200 ASP A O 1
ATOM 1629 N N . ARG A 1 201 ? -18.625 -7.376 8.668 1.00 96.81 201 ARG A N 1
ATOM 1630 C CA . ARG A 1 201 ? -17.626 -6.289 8.659 1.00 96.81 201 ARG A CA 1
ATOM 1631 C C . ARG A 1 201 ? -16.186 -6.792 8.727 1.00 96.81 201 ARG A C 1
ATOM 1633 O O . ARG A 1 201 ? -15.328 -6.255 8.029 1.00 96.81 201 ARG A O 1
ATOM 1640 N N . LEU A 1 202 ? -15.925 -7.821 9.531 1.00 96.44 202 LEU A N 1
ATOM 1641 C CA . LEU A 1 202 ? -14.583 -8.363 9.703 1.00 96.44 202 LEU A CA 1
ATOM 1642 C C . LEU A 1 202 ? -14.117 -9.081 8.431 1.00 96.44 202 LEU A C 1
ATOM 1644 O O . LEU A 1 202 ? -12.983 -8.885 7.994 1.00 96.44 202 LEU A O 1
ATOM 1648 N N . SER A 1 203 ? -14.989 -9.873 7.806 1.00 96.12 203 SER A N 1
ATOM 1649 C CA . SER A 1 203 ? -14.706 -10.517 6.518 1.00 96.12 203 SER A CA 1
ATOM 1650 C C . SER A 1 203 ? -14.474 -9.498 5.400 1.00 96.12 203 SER A C 1
ATOM 1652 O O . SER A 1 203 ? -13.520 -9.641 4.632 1.00 96.12 203 SER A O 1
ATOM 1654 N N . VAL A 1 204 ? -15.289 -8.438 5.337 1.00 97.62 204 VAL A N 1
ATOM 1655 C CA . VAL A 1 204 ? -15.120 -7.331 4.379 1.00 97.62 204 VAL A CA 1
ATOM 1656 C C . VAL A 1 204 ? -13.747 -6.671 4.547 1.00 97.62 204 VAL A C 1
ATOM 1658 O O . VAL A 1 204 ? -13.020 -6.522 3.563 1.00 97.62 204 VAL A O 1
ATOM 1661 N N . ALA A 1 205 ? -13.359 -6.326 5.779 1.00 97.75 205 ALA A N 1
ATOM 1662 C CA . ALA A 1 205 ? -12.082 -5.667 6.060 1.00 97.75 205 ALA A CA 1
ATOM 1663 C C . ALA A 1 205 ? -10.875 -6.556 5.695 1.00 97.75 205 ALA A C 1
ATOM 1665 O O . ALA A 1 205 ? -9.920 -6.093 5.066 1.00 97.75 205 ALA A O 1
ATOM 1666 N N . LYS A 1 206 ? -10.940 -7.863 5.993 1.00 97.31 206 LYS A N 1
ATOM 1667 C CA . LYS A 1 206 ? -9.900 -8.832 5.598 1.00 97.31 206 LYS A CA 1
ATOM 1668 C C . LYS A 1 206 ? -9.754 -8.938 4.082 1.00 97.31 206 LYS A C 1
ATOM 1670 O O . LYS A 1 206 ? -8.632 -8.922 3.581 1.00 97.31 206 LYS A O 1
ATOM 1675 N N . LEU A 1 207 ? -10.867 -9.032 3.349 1.00 96.75 207 LEU A N 1
ATOM 1676 C CA . LEU A 1 207 ? -10.852 -9.101 1.884 1.00 96.75 207 LEU A CA 1
ATOM 1677 C C . LEU A 1 207 ? -10.296 -7.820 1.266 1.00 96.75 207 LEU A C 1
ATOM 1679 O O . LEU A 1 207 ? -9.472 -7.884 0.355 1.00 96.75 207 LEU A O 1
ATOM 1683 N N . ARG A 1 208 ? -10.701 -6.660 1.789 1.00 97.88 208 ARG A N 1
ATOM 1684 C CA . ARG A 1 208 ? -10.203 -5.352 1.356 1.00 97.88 208 ARG A CA 1
ATOM 1685 C C . ARG A 1 208 ? -8.687 -5.244 1.529 1.00 97.88 208 ARG A C 1
ATOM 1687 O O . ARG A 1 208 ? -8.002 -4.842 0.583 1.00 97.88 208 ARG A O 1
ATOM 1694 N N . LEU A 1 209 ? -8.166 -5.617 2.702 1.00 98.44 209 LEU A N 1
ATOM 1695 C CA . LEU A 1 209 ? -6.730 -5.589 2.986 1.00 98.44 209 LEU A CA 1
ATOM 1696 C C . LEU A 1 209 ? -5.965 -6.608 2.130 1.00 98.44 209 LEU A C 1
ATOM 1698 O O . LEU A 1 209 ? -4.956 -6.257 1.523 1.00 98.44 209 LEU A O 1
ATOM 1702 N N . ALA A 1 210 ? -6.467 -7.840 2.003 1.00 98.25 210 ALA A N 1
ATOM 1703 C CA . ALA A 1 210 ? -5.863 -8.858 1.143 1.00 98.25 210 ALA A CA 1
ATOM 1704 C C . ALA A 1 210 ? -5.777 -8.384 -0.318 1.00 98.25 210 ALA A C 1
ATOM 1706 O O . ALA A 1 210 ? -4.717 -8.469 -0.937 1.00 98.25 210 ALA A O 1
ATOM 1707 N N . ALA A 1 211 ? -6.853 -7.797 -0.848 1.00 97.88 211 ALA A N 1
ATOM 1708 C CA . ALA A 1 211 ? -6.886 -7.231 -2.193 1.00 97.88 211 ALA A CA 1
ATOM 1709 C C . ALA A 1 211 ? -5.917 -6.047 -2.374 1.00 97.88 211 ALA A C 1
ATOM 1711 O O . ALA A 1 211 ? -5.364 -5.880 -3.457 1.00 97.88 211 ALA A O 1
ATOM 1712 N N . MET A 1 212 ? -5.643 -5.257 -1.332 1.00 97.94 212 MET A N 1
ATOM 1713 C CA . MET A 1 212 ? -4.632 -4.189 -1.388 1.00 97.94 212 MET A CA 1
ATOM 1714 C C . MET A 1 212 ? -3.195 -4.731 -1.496 1.00 97.94 212 MET A C 1
ATOM 1716 O O . MET A 1 212 ? -2.309 -4.040 -1.995 1.00 97.94 212 MET A O 1
ATOM 1720 N N . LEU A 1 213 ? -2.952 -5.963 -1.041 1.00 98.25 213 LEU A N 1
ATOM 1721 C CA . LEU A 1 213 ? -1.610 -6.545 -0.917 1.00 98.25 213 LEU A CA 1
ATOM 1722 C C . LEU A 1 213 ? -1.321 -7.664 -1.933 1.00 98.25 213 LEU A C 1
ATOM 1724 O O . LEU A 1 213 ? -0.157 -8.019 -2.122 1.00 98.25 213 LEU A O 1
ATOM 1728 N N . HIS A 1 214 ? -2.351 -8.210 -2.594 1.00 97.88 214 HIS A N 1
ATOM 1729 C CA . HIS A 1 214 ? -2.274 -9.463 -3.361 1.00 97.88 214 HIS A CA 1
ATOM 1730 C C . HIS A 1 214 ? -1.204 -9.497 -4.461 1.00 97.88 214 HIS A C 1
ATOM 1732 O O . HIS A 1 214 ? -0.671 -10.561 -4.767 1.00 97.88 214 HIS A O 1
ATOM 1738 N N . ASP A 1 215 ? -0.855 -8.335 -5.011 1.00 97.62 215 ASP A N 1
ATOM 1739 C CA . ASP A 1 215 ? 0.065 -8.185 -6.138 1.00 97.62 215 ASP A CA 1
ATOM 1740 C C . ASP A 1 215 ? 1.357 -7.423 -5.794 1.00 97.62 215 ASP A C 1
ATOM 1742 O O . ASP A 1 215 ? 2.185 -7.183 -6.675 1.00 97.62 215 ASP A O 1
ATOM 1746 N N . LEU A 1 216 ? 1.597 -7.074 -4.522 1.00 97.25 216 LEU A N 1
ATOM 1747 C CA . LEU A 1 216 ? 2.823 -6.364 -4.119 1.00 97.25 216 LEU A CA 1
ATOM 1748 C C . LEU A 1 216 ? 4.111 -7.178 -4.335 1.00 97.25 216 LEU A C 1
ATOM 1750 O O . LEU A 1 216 ? 5.199 -6.609 -4.371 1.00 97.25 216 LEU A O 1
ATOM 1754 N N . GLY A 1 217 ? 4.008 -8.495 -4.507 1.00 96.94 217 GLY A N 1
ATOM 1755 C CA . GLY A 1 217 ? 5.122 -9.379 -4.839 1.00 96.94 217 GLY A CA 1
ATOM 1756 C C . GLY A 1 217 ? 5.552 -9.348 -6.306 1.00 96.94 217 GLY A C 1
ATOM 1757 O O . GLY A 1 217 ? 6.654 -9.803 -6.619 1.00 96.94 217 GLY A O 1
ATOM 1758 N N . LYS A 1 218 ? 4.724 -8.805 -7.211 1.00 96.00 218 LYS A N 1
ATOM 1759 C CA . LYS A 1 218 ? 4.984 -8.811 -8.660 1.00 96.00 218 LYS A CA 1
ATOM 1760 C C . LYS A 1 218 ? 6.333 -8.201 -9.050 1.00 96.00 218 LYS A C 1
ATOM 1762 O O . LYS A 1 218 ? 7.056 -8.862 -9.793 1.00 96.00 218 LYS A O 1
ATOM 1767 N N . PRO A 1 219 ? 6.735 -7.022 -8.533 1.00 96.31 219 PRO A N 1
ATOM 1768 C CA . PRO A 1 219 ? 8.035 -6.445 -8.866 1.00 96.31 219 PRO A CA 1
ATOM 1769 C C . PRO A 1 219 ? 9.228 -7.329 -8.485 1.00 96.31 219 PRO A C 1
ATOM 1771 O O . PRO A 1 219 ? 10.298 -7.155 -9.051 1.00 96.31 219 PRO A O 1
ATOM 1774 N N . PHE A 1 220 ? 9.073 -8.279 -7.555 1.00 96.81 220 PHE A N 1
ATOM 1775 C CA . PHE A 1 220 ? 10.133 -9.223 -7.202 1.00 96.81 220 PHE A CA 1
ATOM 1776 C C . PHE A 1 220 ? 10.123 -10.473 -8.087 1.00 96.81 220 PHE A C 1
ATOM 1778 O O . PHE A 1 220 ? 11.172 -10.868 -8.581 1.00 96.81 220 PHE A O 1
ATOM 1785 N N . ASP A 1 221 ? 8.968 -11.099 -8.316 1.00 95.81 221 ASP A N 1
ATOM 1786 C CA . ASP A 1 221 ? 8.857 -12.287 -9.174 1.00 95.81 221 ASP A CA 1
ATOM 1787 C C . ASP A 1 221 ? 7.467 -12.339 -9.813 1.00 95.81 221 ASP A C 1
ATOM 1789 O O . ASP A 1 221 ? 6.515 -12.81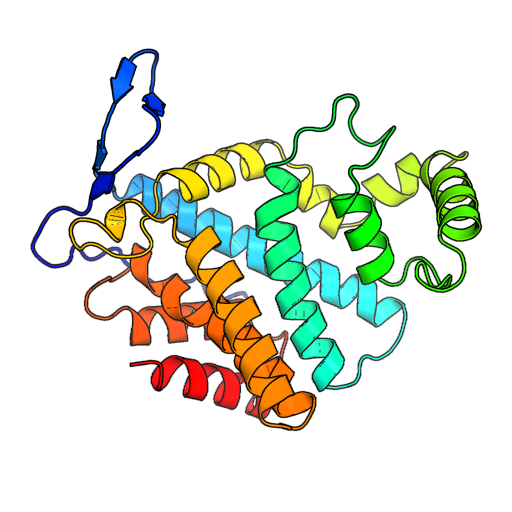2 -9.202 1.00 95.81 221 ASP A O 1
ATOM 1793 N N . TYR A 1 222 ? 7.333 -11.875 -11.058 1.00 93.69 222 TYR A N 1
ATOM 1794 C CA . TYR A 1 222 ? 6.040 -11.858 -11.753 1.00 93.69 222 TYR A CA 1
ATOM 1795 C C . TYR A 1 222 ? 5.456 -13.263 -11.985 1.00 93.69 222 TYR A C 1
ATOM 1797 O O . TYR A 1 222 ? 4.233 -13.423 -11.983 1.00 93.69 222 TYR A O 1
ATOM 1805 N N . ARG A 1 223 ? 6.300 -14.293 -12.166 1.00 93.19 223 ARG A N 1
ATOM 1806 C CA . ARG A 1 223 ? 5.839 -15.675 -12.400 1.00 93.19 223 ARG A CA 1
ATOM 1807 C C . ARG A 1 223 ? 5.307 -16.315 -11.124 1.00 93.19 223 ARG A C 1
ATOM 1809 O O . ARG A 1 223 ? 4.293 -16.999 -11.176 1.00 93.19 223 ARG A O 1
ATOM 1816 N N . HIS A 1 224 ? 5.965 -16.071 -9.996 1.00 94.38 224 HIS A N 1
ATOM 1817 C CA . HIS A 1 224 ? 5.592 -16.621 -8.690 1.00 94.38 224 HIS A CA 1
ATOM 1818 C C . HIS A 1 224 ? 5.093 -15.527 -7.737 1.00 94.38 224 HIS A C 1
ATOM 1820 O O . HIS A 1 224 ? 5.340 -15.582 -6.529 1.00 94.38 224 HIS A O 1
ATOM 1826 N N . HIS A 1 225 ? 4.394 -14.524 -8.277 1.00 94.81 225 HIS A N 1
ATOM 1827 C CA . HIS A 1 225 ? 4.043 -13.321 -7.523 1.00 94.81 225 HIS A CA 1
ATOM 1828 C C . HIS A 1 225 ? 3.106 -13.610 -6.360 1.00 94.81 225 HIS A C 1
ATOM 1830 O O . HIS A 1 225 ? 3.209 -12.924 -5.359 1.00 94.81 225 HIS A O 1
ATOM 1836 N N . VAL A 1 226 ? 2.258 -14.641 -6.435 1.00 96.25 226 VAL A N 1
ATOM 1837 C CA . VAL A 1 226 ? 1.404 -15.050 -5.309 1.00 96.25 226 VAL A CA 1
ATOM 1838 C C . VAL A 1 226 ? 2.258 -15.328 -4.068 1.00 96.25 226 VAL A C 1
ATOM 1840 O O . VAL A 1 226 ? 2.029 -14.750 -3.010 1.00 96.25 226 VAL A O 1
ATOM 1843 N N . GLU A 1 227 ? 3.301 -16.150 -4.205 1.00 96.12 227 GLU A N 1
ATOM 1844 C CA . GLU A 1 227 ? 4.206 -16.488 -3.102 1.00 96.12 227 GLU A CA 1
ATOM 1845 C C . GLU A 1 227 ? 5.058 -15.289 -2.665 1.00 96.12 227 GLU A C 1
ATOM 1847 O O . GLU A 1 227 ? 5.280 -15.077 -1.472 1.00 96.12 227 GLU A O 1
ATOM 1852 N N . ALA A 1 228 ? 5.508 -14.466 -3.616 1.00 96.81 228 ALA A N 1
ATOM 1853 C CA . ALA A 1 228 ? 6.219 -13.232 -3.297 1.00 96.81 228 ALA A CA 1
ATOM 1854 C C . ALA A 1 228 ? 5.324 -12.246 -2.518 1.00 96.81 228 ALA A C 1
ATOM 1856 O O . ALA A 1 228 ? 5.766 -11.679 -1.523 1.00 96.81 228 ALA A O 1
ATOM 1857 N N . SER A 1 229 ? 4.060 -12.083 -2.914 1.00 97.69 229 SER A N 1
ATOM 1858 C CA . SER A 1 229 ? 3.087 -11.194 -2.275 1.00 97.69 229 SER A CA 1
ATOM 1859 C C . SER A 1 229 ? 2.748 -11.664 -0.870 1.00 97.69 229 SER A C 1
ATOM 1861 O O . SER A 1 229 ? 2.662 -10.830 0.025 1.00 97.69 229 SER A O 1
ATOM 1863 N N . ARG A 1 230 ? 2.633 -12.981 -0.641 1.00 97.00 230 ARG A N 1
ATOM 1864 C CA . ARG A 1 230 ? 2.475 -13.544 0.711 1.00 97.00 230 ARG A CA 1
ATOM 1865 C C . ARG A 1 230 ? 3.626 -13.118 1.617 1.00 97.00 230 ARG A C 1
ATOM 1867 O O . ARG A 1 230 ? 3.378 -12.594 2.694 1.00 97.00 230 ARG A O 1
ATOM 1874 N N . LYS A 1 231 ? 4.871 -13.257 1.155 1.00 97.19 231 LYS A N 1
ATOM 1875 C CA . LYS A 1 231 ? 6.062 -12.850 1.920 1.00 97.19 231 LYS A CA 1
ATOM 1876 C C . LYS A 1 231 ? 6.107 -11.348 2.184 1.00 97.19 231 LYS A C 1
ATOM 1878 O O . LYS A 1 231 ? 6.455 -10.944 3.289 1.00 97.19 231 LYS A O 1
ATOM 1883 N N . VAL A 1 232 ? 5.747 -10.522 1.196 1.00 97.94 232 VAL A N 1
ATOM 1884 C CA . VAL A 1 232 ? 5.660 -9.063 1.379 1.00 97.94 232 VAL A CA 1
ATOM 1885 C C . VAL A 1 232 ? 4.584 -8.709 2.402 1.00 97.94 232 VAL A C 1
ATOM 1887 O O . VAL A 1 232 ? 4.862 -7.944 3.319 1.00 97.94 232 VAL A O 1
ATOM 1890 N N . ALA A 1 233 ? 3.382 -9.270 2.270 1.00 97.81 233 ALA A N 1
ATOM 1891 C CA . ALA A 1 233 ? 2.266 -9.007 3.171 1.00 97.81 233 ALA A CA 1
ATOM 1892 C C . ALA A 1 233 ? 2.565 -9.482 4.597 1.00 97.81 233 ALA A C 1
ATOM 1894 O O . ALA A 1 233 ? 2.334 -8.736 5.544 1.00 97.81 233 ALA A O 1
ATOM 1895 N N . GLU A 1 234 ? 3.141 -10.676 4.747 1.00 97.12 234 GLU A N 1
ATOM 1896 C CA . GLU A 1 234 ? 3.554 -11.213 6.041 1.00 97.12 234 GLU A CA 1
ATOM 1897 C C . GLU A 1 234 ? 4.583 -10.294 6.689 1.00 97.12 234 GLU A C 1
ATOM 1899 O O . GLU A 1 234 ? 4.423 -9.899 7.836 1.00 97.12 234 GLU A O 1
ATOM 1904 N N . TRP A 1 235 ? 5.610 -9.888 5.942 1.00 97.44 235 TRP A N 1
ATOM 1905 C CA . TRP A 1 235 ? 6.628 -8.973 6.440 1.00 97.44 235 TRP A CA 1
ATOM 1906 C C . TRP A 1 235 ? 6.060 -7.592 6.805 1.00 97.44 235 TRP A C 1
ATOM 1908 O O . TRP A 1 235 ? 6.461 -7.034 7.823 1.00 97.44 235 TRP A O 1
ATOM 1918 N N . LEU A 1 236 ? 5.149 -7.037 6.001 1.00 97.81 236 LEU A N 1
ATOM 1919 C CA . LEU A 1 236 ? 4.581 -5.702 6.207 1.00 97.81 236 LEU A CA 1
ATOM 1920 C C . LEU A 1 236 ? 3.648 -5.662 7.420 1.00 97.81 236 LEU A C 1
ATOM 1922 O O . LEU A 1 236 ? 3.692 -4.707 8.190 1.00 97.81 236 LEU A O 1
ATOM 1926 N N . LEU A 1 237 ? 2.824 -6.698 7.586 1.00 97.38 237 LEU A N 1
ATOM 1927 C CA . LEU A 1 237 ? 1.794 -6.784 8.624 1.00 97.38 237 LEU A CA 1
ATOM 1928 C C . LEU A 1 237 ? 2.273 -7.464 9.910 1.00 97.38 237 LEU A C 1
ATOM 1930 O O . LEU A 1 237 ? 1.542 -7.469 10.904 1.00 97.38 237 LEU A O 1
ATOM 1934 N N . ARG A 1 238 ? 3.483 -8.035 9.910 1.00 94.62 238 ARG A N 1
ATOM 1935 C CA . ARG A 1 238 ? 4.088 -8.624 11.106 1.00 94.62 238 ARG A CA 1
ATOM 1936 C C . ARG A 1 238 ? 4.134 -7.593 12.225 1.00 94.62 238 ARG A C 1
ATOM 1938 O O . ARG A 1 238 ? 4.551 -6.456 12.003 1.00 94.62 238 ARG A O 1
ATOM 1945 N N . ASP A 1 239 ? 3.723 -8.030 13.411 1.00 93.94 239 ASP A N 1
ATOM 1946 C CA . ASP A 1 239 ? 3.600 -7.230 14.635 1.00 93.94 239 ASP A CA 1
ATOM 1947 C C . ASP A 1 239 ? 2.435 -6.217 14.620 1.00 93.94 239 ASP A C 1
ATOM 1949 O O . ASP A 1 239 ? 2.076 -5.685 15.667 1.00 93.94 239 ASP A O 1
ATOM 1953 N N . LEU A 1 240 ? 1.783 -5.998 13.469 1.00 95.50 240 LEU A N 1
ATOM 1954 C CA . LEU A 1 240 ? 0.590 -5.153 13.362 1.00 95.50 240 LEU A CA 1
ATOM 1955 C C . LEU A 1 240 ? -0.696 -5.950 13.581 1.00 95.50 240 LEU A C 1
ATOM 1957 O O . LEU A 1 240 ? -1.670 -5.408 14.098 1.00 95.50 240 LEU A O 1
ATOM 1961 N N . LEU A 1 241 ? -0.715 -7.232 13.212 1.00 95.12 241 LEU A N 1
ATOM 1962 C CA . LEU A 1 241 ? -1.863 -8.133 13.345 1.00 95.12 241 LEU A CA 1
ATOM 1963 C C . LEU A 1 241 ? -1.549 -9.317 14.261 1.00 95.12 241 LEU A C 1
ATOM 1965 O O . LEU A 1 241 ? -0.393 -9.702 14.425 1.00 95.12 241 LEU A O 1
ATOM 1969 N N . THR A 1 242 ? -2.590 -9.918 14.836 1.00 93.38 242 THR A N 1
ATOM 1970 C CA . THR A 1 242 ? -2.451 -11.211 15.518 1.00 93.38 242 THR A CA 1
ATOM 1971 C C . THR A 1 242 ? -2.206 -12.331 14.501 1.00 93.38 242 THR A C 1
ATOM 1973 O O . THR A 1 242 ? -2.637 -12.236 13.351 1.00 93.38 242 THR A O 1
ATOM 1976 N N . GLU A 1 243 ? -1.562 -13.425 14.917 1.00 93.56 243 GLU A N 1
ATOM 1977 C CA . GLU A 1 243 ? -1.290 -14.574 14.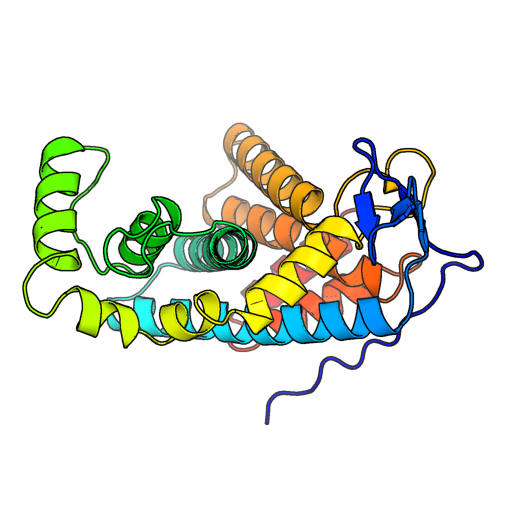034 1.00 93.56 243 GLU A CA 1
ATOM 1978 C C . GLU A 1 243 ? -2.542 -15.113 13.306 1.00 93.56 243 GLU A C 1
ATOM 1980 O O . GLU A 1 243 ? -2.474 -15.330 12.094 1.00 93.56 243 GLU A O 1
ATOM 1985 N N . PRO A 1 244 ? -3.718 -15.271 13.956 1.00 93.38 244 PRO A N 1
ATOM 1986 C CA . PRO A 1 244 ? -4.923 -15.712 13.254 1.00 93.38 244 PRO A CA 1
ATOM 1987 C C . PRO A 1 244 ? -5.413 -14.719 12.192 1.00 93.38 244 PRO A C 1
ATOM 1989 O O . PRO A 1 244 ? -5.864 -15.134 11.124 1.00 93.38 244 PRO A O 1
ATOM 1992 N N . GLU A 1 245 ? -5.340 -13.413 12.466 1.00 93.56 245 GLU A N 1
ATOM 1993 C CA . GLU A 1 245 ? -5.726 -12.372 11.506 1.00 93.56 245 GLU A CA 1
ATOM 1994 C C . GLU A 1 245 ? -4.778 -12.361 10.309 1.00 93.56 245 GLU A C 1
ATOM 1996 O O . GLU A 1 245 ? -5.231 -12.376 9.162 1.00 93.56 245 GLU A O 1
ATOM 2001 N N . LEU A 1 246 ? -3.470 -12.393 10.581 1.00 95.81 246 LEU A N 1
ATOM 2002 C CA . LEU A 1 246 ? -2.436 -12.415 9.560 1.00 95.81 246 LEU A CA 1
ATOM 2003 C C . LEU A 1 246 ? -2.583 -13.645 8.664 1.00 95.81 246 LEU A C 1
ATOM 2005 O O . LEU A 1 246 ? -2.676 -13.500 7.447 1.00 95.81 246 LEU A O 1
ATOM 2009 N N . SER A 1 247 ? -2.695 -14.840 9.251 1.00 95.50 247 SER A N 1
ATOM 2010 C CA . SER A 1 247 ? -2.857 -16.090 8.502 1.00 95.50 247 SER A CA 1
ATOM 2011 C C . SER A 1 247 ? -4.050 -16.038 7.547 1.00 95.50 247 SER A C 1
ATOM 2013 O O . SER A 1 247 ? -3.934 -16.474 6.405 1.00 95.50 247 SER A O 1
ATOM 2015 N N . GLN A 1 248 ? -5.184 -15.471 7.968 1.00 94.44 248 GLN A N 1
ATOM 2016 C CA . GLN A 1 248 ? -6.365 -15.368 7.108 1.00 94.44 248 GLN A CA 1
ATOM 2017 C C . GLN A 1 248 ? -6.175 -14.387 5.945 1.00 94.44 248 GLN A C 1
ATOM 2019 O O . GLN A 1 248 ? -6.586 -14.684 4.824 1.00 94.44 248 GLN A O 1
ATOM 2024 N N . VAL A 1 249 ? -5.528 -13.241 6.180 1.00 96.00 249 VAL A N 1
ATOM 2025 C CA . VAL A 1 249 ? -5.192 -12.291 5.105 1.00 96.00 249 VAL A CA 1
ATOM 2026 C C . VAL A 1 249 ? -4.238 -12.942 4.098 1.00 96.00 249 VAL A C 1
ATOM 2028 O O . VAL A 1 249 ? -4.455 -12.842 2.889 1.00 96.00 249 VAL A O 1
ATOM 2031 N N . ILE A 1 250 ? -3.222 -13.666 4.579 1.00 96.75 250 ILE A N 1
ATOM 2032 C CA . ILE A 1 250 ? -2.281 -14.410 3.731 1.00 96.75 250 ILE A CA 1
ATOM 2033 C C . ILE A 1 250 ? -2.988 -15.513 2.934 1.00 96.75 250 ILE A C 1
ATOM 2035 O O . ILE A 1 250 ? -2.684 -15.694 1.754 1.00 96.75 250 ILE A O 1
ATOM 2039 N N . ASP A 1 251 ? -3.950 -16.217 3.530 1.00 95.69 251 ASP A N 1
ATOM 2040 C CA . ASP A 1 251 ? -4.735 -17.247 2.844 1.00 95.69 251 ASP A CA 1
ATOM 2041 C C . ASP A 1 251 ? -5.614 -16.669 1.731 1.00 95.69 251 ASP A C 1
ATOM 2043 O O . ASP A 1 251 ? -5.749 -17.286 0.671 1.00 95.69 251 ASP A O 1
ATOM 2047 N N . PHE A 1 252 ? -6.198 -15.485 1.934 1.00 95.12 252 PHE A N 1
ATOM 2048 C CA . PHE A 1 252 ? -6.938 -14.785 0.881 1.00 95.12 252 PHE A CA 1
ATOM 2049 C C . PHE A 1 252 ? -6.021 -14.361 -0.265 1.00 95.12 252 PHE A C 1
ATOM 2051 O O . PHE A 1 252 ? -6.368 -14.566 -1.427 1.00 95.12 252 PHE A O 1
ATOM 2058 N N . ILE A 1 253 ? -4.819 -13.866 0.043 1.00 95.19 253 ILE A N 1
ATOM 2059 C CA . ILE A 1 253 ? -3.802 -13.583 -0.977 1.00 95.19 253 ILE A CA 1
ATOM 2060 C C . ILE A 1 253 ? -3.401 -14.869 -1.709 1.00 95.19 253 ILE A C 1
ATOM 2062 O O . ILE A 1 253 ? -3.218 -14.844 -2.917 1.00 95.19 253 ILE A O 1
ATOM 2066 N N . ALA A 1 254 ? -3.291 -16.015 -1.040 1.00 91.62 254 ALA A N 1
ATOM 2067 C CA . ALA A 1 254 ? -2.888 -17.259 -1.700 1.00 91.62 254 ALA A CA 1
ATOM 2068 C C . ALA A 1 254 ? -3.915 -17.777 -2.728 1.00 91.62 254 ALA A C 1
ATOM 2070 O O . ALA A 1 254 ? -3.544 -18.507 -3.644 1.00 91.62 254 ALA A O 1
ATOM 2071 N N . LYS A 1 255 ? -5.192 -17.405 -2.580 1.00 91.19 255 LYS A N 1
ATOM 2072 C CA . LYS A 1 255 ? -6.327 -17.929 -3.361 1.00 91.19 255 LYS A CA 1
ATOM 2073 C C . LYS A 1 255 ? -6.883 -16.932 -4.386 1.00 91.19 255 LYS A C 1
ATOM 2075 O O . LYS A 1 255 ? -8.025 -17.079 -4.808 1.00 91.19 255 LYS A O 1
ATOM 2080 N N . HIS A 1 256 ? -6.127 -15.892 -4.744 1.00 86.31 256 HIS A N 1
ATOM 2081 C CA . HIS A 1 256 ? -6.632 -14.830 -5.623 1.00 86.31 256 HIS A CA 1
ATOM 2082 C C . HIS A 1 256 ? -6.581 -15.156 -7.131 1.00 86.31 256 HIS A C 1
ATOM 2084 O O . HIS A 1 256 ? -7.077 -14.354 -7.922 1.00 86.31 256 HIS A O 1
ATOM 2090 N N . HIS A 1 257 ? -5.988 -16.296 -7.518 1.00 74.94 257 HIS A N 1
ATOM 2091 C CA . HIS A 1 257 ? -6.015 -16.854 -8.883 1.00 74.94 257 HIS A CA 1
ATOM 2092 C C . HIS A 1 257 ? -7.025 -17.986 -9.000 1.00 74.94 257 HIS A C 1
ATOM 2094 O O . HIS A 1 257 ? -7.143 -18.760 -8.022 1.00 74.94 257 HIS A O 1
#

Sequence (257 aa):
MTSSLELKFREPGYPVFKGFIVPYRVGGEVIDAKRLEERDIETFREVLYRMREFVSECLDERMESGQLDPADKLDFIADSIVLFLRIPLIREPIASVAPTPMKIYMLYHLGKFDENPLQDPCEFAEKFYGRVCGKGGPEYIRELRPFKIISDERLSEKLEKCWFYLPADTRPGPNITNLFAHLTLTSAISWALAVERGLDRLSVAKLRLAAMLHDLGKPFDYRHHVEASRKVAEWLLRDLLTEPELSQVIDFIAKHH